Protein AF-0000000076641927 (afdb_homodimer)

Sequence (320 aa):
MQTTKAQEDGNNFKEQFSQHFDYASRVLSLAKAMPAEKYSWRPGEGVSSVEEVYTHIARYNFYYLQNSLGVSVPDDVDVDNIESITGKEEVVEILEQSIEYVKGQVEAMPESRLQEQTELYGRTVNGRAVLMQLITHKSEHVGQAIAYARVNGVVPPWSEMQTTKAQEDGNNFKEQFSQHFDYASRVLSLAKAMPAEKYSWRPGEGVSSVEEVYTHIARYNFYYLQNSLGVSVPDDVDVDNIESITGKEEVVEILEQSIEYVKGQVEAMPESRLQEQTELYGRTVNGRAVLMQLITHKSEHVGQAIAYARVNGVVPPWSE

Secondary structure (DSSP, 8-state):
---------TT-HHHHHHHHHHHHTTHHHHHHHS-GGGTT--SSTTSPPHHHHHHHHHHHHHHHHHHHH-PPPPTT--GGGGGG--SHHHHHHHHHHHHHHHHHHHHHS-HHHHHSEEEETTEEEEHHHHHHHHHHHHHHHHHHHHHHHHHTTPPPGGG-/---------TT-HHHHHHHHHHHHTTHHHHHHHS-GGGTT--SSTTSPPHHHHHHHHHHHHHHHHHHHH-PPPPTT--GGGGGG--SHHHHHHHHHHHHHHHHHHHHHS-HHHHHSEEEETTEEEEHHHHHHHHHHHHHHHHHHHHHHHHHTTPPPGGG-

InterPro domains:
  IPR007837 DNA damage-inducible protein DinB [PF05163] (16-158)
  IPR034660 DinB/YfiT-like putative metalloenzymes [G3DSA:1.20.120.450] (6-153)
  IPR034660 DinB/YfiT-like putative metalloenzymes [SSF109854] (15-159)

Nearest PDB structures (foldseek):
  3di5-assembly1_A  TM=8.3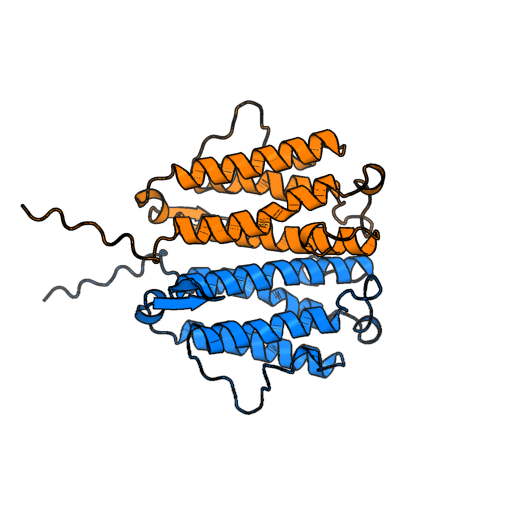72E-01  e=2.880E-05  Bacillus cereus ATCC 10987
  6iz2-assembly1_A  TM=7.900E-01  e=3.190E-05  Deinococcus radiodurans R1 = ATCC 13939 = DSM 20539
  2p1a-assembly1_A  TM=7.900E-01  e=8.433E-05  Bacillus cereus ATCC 10987
  2p1a-assembly1_B  TM=7.838E-01  e=9.341E-05  Bacillus cereus ATCC 10987
  2qe9-assembly1_B  TM=6.428E-01  e=4.801E-04  Bacillus subtilis

Radius of gyration: 20.21 Å; Cα contacts (8 Å, |Δi|>4): 413; chains: 2; bounding box: 54×66×52 Å

pLDDT: mean 92.38, std 15.63, range [26.34, 98.94]

Organism: NCBI:txid1194090

Solvent-accessible surface area (backbone atoms only — not comparable to full-atom values): 17702 Å² total; per-residue (Å²): 130,86,75,73,69,73,73,84,53,72,74,44,63,66,61,54,48,49,53,55,48,52,60,52,50,51,49,55,58,35,56,70,67,51,58,62,87,49,34,76,42,48,64,44,92,95,45,72,23,49,41,40,50,50,24,45,49,22,28,47,44,47,44,52,42,33,73,37,66,67,42,84,73,63,90,90,60,58,64,93,53,34,61,72,54,65,58,56,70,58,38,50,48,49,32,51,49,24,53,51,48,44,54,53,51,58,71,67,47,58,73,66,54,41,66,37,78,36,49,54,96,89,36,71,30,22,36,49,54,52,53,50,48,47,45,32,55,43,21,17,51,39,22,26,50,51,43,54,32,37,60,70,72,40,75,54,72,89,76,111,131,85,74,74,68,75,73,85,53,70,74,45,62,67,61,54,48,48,52,53,48,52,60,52,50,51,48,56,58,37,56,70,65,50,57,62,89,48,35,77,43,48,65,44,92,93,44,71,24,48,42,40,49,49,22,46,48,21,28,47,44,47,44,51,42,32,75,36,65,66,42,86,71,63,90,89,59,58,61,93,53,34,60,72,54,64,57,56,70,56,40,48,49,49,33,50,51,24,53,51,48,44,54,52,51,58,70,66,48,58,73,65,53,40,66,36,78,35,49,54,96,90,36,74,30,22,36,49,54,53,52,51,49,48,45,32,55,41,21,17,51,39,21,27,49,52,42,53,32,37,60,71,72,40,76,53,73,88,76,109

Foldseek 3Di:
DPPPPPPPPPPDLLVVLLVLLVVLLLVLQVLVQDDQVQQQPDPDPPGDGLLLLLLVLLLLLPVLCCQWLVDDDDPVDDSVCSSVDGTSVRSSVSSVVSSVVSNVCSVPDDPVQQADWTDDPRDIDGNSVSSVVSSVSSNVSSVVNCVSCVVVVHHRPVVD/DPPPPPPPPPPDLLVVLLVLLVVLLLVLQVLVQDDQVQQQPDPDPPGDGLLLLLLVLLLLLPVLCCQWLVDDDDPVDDSVCSSVDGTSVRSSVSSVVSSVVSNVCSVPDDPVQQADWTDDPRDIDGNSVSSVVSSVSSNVSSVVNCVSCVVVVHHRPVVD

Structure (mmCIF, N/CA/C/O backbone):
data_AF-0000000076641927-model_v1
#
loop_
_entity.id
_entity.type
_entity.pdbx_description
1 polymer 'Uncharacterized damage-inducible protein DinB (Forms a four-helix bundle)'
#
loop_
_atom_site.group_PDB
_atom_site.id
_atom_site.type_symbol
_atom_site.label_atom_id
_atom_site.label_alt_id
_atom_site.label_comp_id
_atom_site.label_asym_id
_atom_site.label_entity_id
_atom_site.label_seq_id
_atom_site.pdbx_PDB_ins_code
_atom_site.Cartn_x
_atom_site.Cartn_y
_atom_site.Cartn_z
_atom_site.occupancy
_atom_site.B_iso_or_equiv
_atom_site.auth_seq_id
_atom_site.auth_comp_id
_atom_site.auth_asym_id
_atom_site.auth_atom_id
_atom_site.pdbx_PDB_model_num
ATOM 1 N N . MET A 1 1 ? -17.781 42.938 6.949 1 26.34 1 MET A N 1
ATOM 2 C CA . MET A 1 1 ? -17.125 41.906 7.77 1 26.34 1 MET A CA 1
ATOM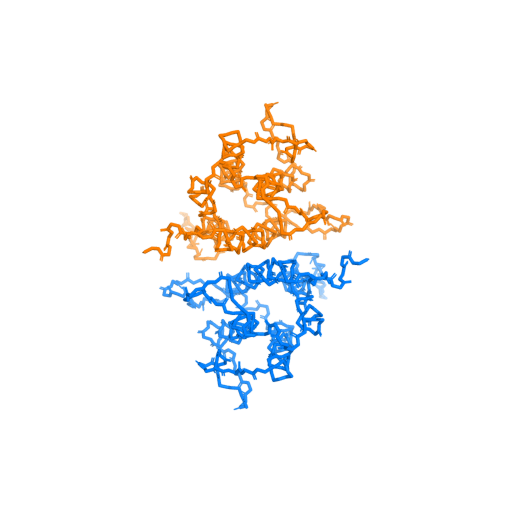 3 C C . MET A 1 1 ? -16.406 40.875 6.895 1 26.34 1 MET A C 1
ATOM 5 O O . MET A 1 1 ? -17.016 40.281 6 1 26.34 1 MET A O 1
ATOM 9 N N . GLN A 1 2 ? -15.094 40.938 6.473 1 27.28 2 GLN A N 1
ATOM 10 C CA . GLN A 1 2 ? -14.375 40.281 5.379 1 27.28 2 GLN A CA 1
ATOM 11 C C . GLN A 1 2 ? -14.375 38.75 5.547 1 27.28 2 GLN A C 1
ATOM 13 O O . GLN A 1 2 ? -13.93 38.25 6.57 1 27.28 2 GLN A O 1
ATOM 18 N N . THR A 1 3 ? -15.367 38 5.125 1 31.58 3 THR A N 1
ATOM 19 C CA . THR A 1 3 ? -15.516 36.562 5.172 1 31.58 3 THR A CA 1
ATOM 20 C C . THR A 1 3 ? -14.234 35.875 4.734 1 31.58 3 THR A C 1
ATOM 22 O O . THR A 1 3 ? -13.734 36.094 3.629 1 31.58 3 THR A O 1
ATOM 25 N N . THR A 1 4 ? -13.25 35.812 5.516 1 33.53 4 THR A N 1
ATOM 26 C CA . THR A 1 4 ? -11.984 35.156 5.207 1 33.53 4 THR A CA 1
ATOM 27 C C . THR A 1 4 ? -12.203 33.875 4.406 1 33.53 4 THR A C 1
ATOM 29 O O . THR A 1 4 ? -12.898 32.969 4.859 1 33.53 4 THR A O 1
ATOM 32 N N . LYS A 1 5 ? -12.547 33.969 3.186 1 35.22 5 LYS A N 1
ATOM 33 C CA . LYS A 1 5 ? -12.547 32.844 2.26 1 35.22 5 LYS A CA 1
ATOM 34 C C . LYS A 1 5 ? -11.492 31.812 2.654 1 35.22 5 LYS A C 1
ATOM 36 O O . LYS A 1 5 ? -10.305 32.125 2.699 1 35.22 5 LYS A O 1
ATOM 41 N N . ALA A 1 6 ? -11.766 31.047 3.602 1 37.78 6 ALA A N 1
ATOM 42 C CA . ALA A 1 6 ? -10.953 29.859 3.855 1 37.78 6 ALA A CA 1
ATOM 43 C C . ALA A 1 6 ? -10.258 29.375 2.58 1 37.78 6 ALA A C 1
ATOM 45 O O . ALA A 1 6 ? -10.914 29.141 1.563 1 37.78 6 ALA A O 1
ATOM 46 N N . GLN A 1 7 ? -9.164 29.984 1.955 1 34.09 7 GLN A N 1
ATOM 47 C CA . GLN A 1 7 ? -8.336 29.547 0.84 1 34.09 7 GLN A CA 1
ATOM 48 C C . GLN A 1 7 ? -8.477 28.047 0.601 1 34.09 7 GLN A C 1
ATOM 50 O O . GLN A 1 7 ? -8.25 27.234 1.509 1 34.09 7 GLN A O 1
ATOM 55 N N . GLU A 1 8 ? -9.328 27.5 -0.139 1 38.25 8 GLU A N 1
ATOM 56 C CA . GLU A 1 8 ? -9.578 26.156 -0.658 1 38.25 8 GLU A CA 1
ATOM 57 C C . GLU A 1 8 ? -8.273 25.391 -0.829 1 38.25 8 GLU A C 1
ATOM 59 O O . GLU A 1 8 ? -7.609 25.5 -1.862 1 38.25 8 GLU A O 1
ATOM 64 N N . ASP A 1 9 ? -7.109 25.578 -0.121 1 40.41 9 ASP A N 1
ATOM 65 C CA . ASP A 1 9 ? -5.707 25.172 -0.174 1 40.41 9 ASP A CA 1
ATOM 66 C C . ASP A 1 9 ? -5.559 23.719 -0.602 1 40.41 9 ASP A C 1
ATOM 68 O O . ASP A 1 9 ? -6.348 22.859 -0.194 1 40.41 9 ASP A O 1
ATOM 72 N N . GLY A 1 10 ? -5.234 23.422 -1.844 1 47.28 10 GLY A N 1
ATOM 73 C CA . GLY A 1 10 ? -4.707 22.203 -2.42 1 47.28 10 GLY A CA 1
ATOM 74 C C . GLY A 1 10 ? -4.312 21.172 -1.375 1 47.28 10 GLY A C 1
ATOM 75 O O . GLY A 1 10 ? -3.801 20.094 -1.712 1 47.28 10 GLY A O 1
ATOM 76 N N . ASN A 1 11 ? -4.195 21.594 -0.052 1 54.94 11 ASN A N 1
ATOM 77 C CA . ASN A 1 11 ? -3.752 21.141 1.262 1 54.94 11 ASN A CA 1
ATOM 78 C C . ASN A 1 11 ? -4.832 20.328 1.968 1 54.94 11 ASN A C 1
ATOM 80 O O . ASN A 1 11 ? -4.754 20.109 3.178 1 54.94 11 ASN A O 1
ATOM 84 N N . ASN A 1 12 ? -5.902 19.938 1.216 1 82.19 12 ASN A N 1
ATOM 85 C CA . ASN A 1 12 ? -7.047 19.266 1.837 1 82.19 12 ASN A CA 1
ATOM 86 C C . ASN A 1 12 ? -6.816 17.766 1.979 1 82.19 12 ASN A C 1
ATOM 88 O O . ASN A 1 12 ? -6.688 17.062 0.979 1 82.19 12 ASN A O 1
ATOM 92 N N . PHE A 1 13 ? -6.598 17.266 3.07 1 87.62 13 PHE A N 1
ATOM 93 C CA . PHE A 1 13 ? -6.312 15.875 3.371 1 87.62 13 PHE A CA 1
ATOM 94 C C . PHE A 1 13 ? -7.352 14.953 2.738 1 87.62 13 PHE A C 1
ATOM 96 O O . PHE A 1 13 ? -7.008 13.914 2.176 1 87.62 13 PHE A O 1
ATOM 103 N N . LYS A 1 14 ? -8.555 15.328 2.723 1 93 14 LYS A N 1
ATOM 104 C CA . LYS A 1 14 ? -9.602 14.477 2.182 1 93 14 LYS A CA 1
ATOM 105 C C . LYS A 1 14 ? -9.461 14.312 0.671 1 93 14 LYS A C 1
ATOM 107 O O . LYS A 1 14 ? -9.703 13.234 0.132 1 93 14 LYS A O 1
ATOM 112 N N . GLU A 1 15 ? -9.141 15.352 0.022 1 90.5 15 GLU A N 1
ATOM 113 C CA . GLU A 1 15 ? -8.922 15.281 -1.419 1 90.5 15 GLU A CA 1
ATOM 114 C C . GLU A 1 15 ? -7.742 14.367 -1.751 1 90.5 15 GLU A C 1
ATOM 116 O O . GLU A 1 15 ? -7.812 13.57 -2.686 1 90.5 15 GLU A O 1
ATOM 121 N N . GLN A 1 16 ? -6.652 14.539 -1.007 1 89 16 GLN A N 1
ATOM 122 C CA . GLN A 1 16 ? -5.473 13.703 -1.209 1 89 16 GLN A CA 1
ATOM 123 C C . GLN A 1 16 ? -5.789 12.234 -0.943 1 89 16 GLN A C 1
ATOM 125 O O . GLN A 1 16 ? -5.398 11.359 -1.72 1 89 16 GLN A O 1
ATOM 130 N N . PHE A 1 17 ? -6.496 12.047 0.145 1 94 17 PHE A N 1
ATOM 131 C CA . PHE A 1 17 ? -6.922 10.688 0.465 1 94 17 PHE A CA 1
ATOM 132 C C . PHE A 1 17 ? -7.727 10.094 -0.68 1 94 17 PHE A C 1
ATOM 134 O O . PHE A 1 17 ? -7.469 8.961 -1.106 1 94 17 PHE A O 1
ATOM 141 N N . SER A 1 18 ? -8.664 10.844 -1.16 1 94.19 18 SER A N 1
ATOM 142 C CA . SER A 1 18 ? -9.562 10.359 -2.203 1 94.19 18 SER A CA 1
ATOM 143 C C . SER A 1 18 ? -8.797 10 -3.471 1 94.19 18 SER A C 1
ATOM 145 O O . SER A 1 18 ? -9.125 9.023 -4.148 1 94.19 18 SER A O 1
ATOM 147 N N . GLN A 1 19 ? -7.797 10.711 -3.82 1 91.44 19 GLN A N 1
ATOM 148 C CA . GLN A 1 19 ? -6.984 10.414 -4.992 1 91.44 19 GLN A CA 1
ATOM 149 C C . GLN A 1 19 ? -6.262 9.078 -4.84 1 91.44 19 GLN A C 1
ATOM 151 O O . GLN A 1 19 ? -6.285 8.242 -5.746 1 91.44 19 GLN A O 1
ATOM 156 N N . HIS A 1 20 ? -5.652 8.891 -3.68 1 92.69 20 HIS A N 1
ATOM 157 C CA . HIS A 1 20 ? -4.953 7.637 -3.412 1 92.69 20 HIS A CA 1
ATOM 158 C C . HIS A 1 20 ? -5.926 6.465 -3.363 1 92.69 20 HIS A C 1
ATOM 160 O O . HIS A 1 20 ? -5.648 5.398 -3.922 1 92.69 20 HIS A O 1
ATOM 166 N N . PHE A 1 21 ? -7.07 6.715 -2.686 1 96.62 21 PHE A N 1
ATOM 167 C CA . PHE A 1 21 ? -8.062 5.656 -2.529 1 96.62 21 PHE A CA 1
ATOM 168 C C . PHE A 1 21 ? -8.648 5.262 -3.879 1 96.62 21 PHE A C 1
ATOM 170 O O . PHE A 1 21 ? -8.852 4.074 -4.152 1 96.62 21 PHE A O 1
ATOM 177 N N . ASP A 1 22 ? -8.867 6.246 -4.746 1 94.44 22 ASP A N 1
ATOM 178 C CA . ASP A 1 22 ? -9.375 5.984 -6.09 1 94.44 22 ASP A CA 1
ATOM 179 C C . ASP A 1 22 ? -8.367 5.188 -6.914 1 94.44 22 ASP A C 1
ATOM 181 O O . ASP A 1 22 ? -8.742 4.25 -7.621 1 94.44 22 ASP A O 1
ATOM 185 N N . TYR A 1 23 ? -7.172 5.602 -6.816 1 92.88 23 TYR A N 1
ATOM 186 C CA . TYR A 1 23 ? -6.137 4.871 -7.535 1 92.88 23 TYR A CA 1
ATOM 187 C C . TYR A 1 23 ? -6.098 3.41 -7.098 1 92.88 23 TYR A C 1
ATOM 189 O O . TYR A 1 23 ? -6.078 2.506 -7.934 1 92.88 23 TYR A O 1
ATOM 197 N N . ALA A 1 24 ? -6.141 3.191 -5.773 1 94.38 24 ALA A N 1
ATOM 198 C CA . ALA A 1 24 ? -6.094 1.834 -5.234 1 94.38 24 ALA A CA 1
ATOM 199 C C . ALA A 1 24 ? -7.367 1.065 -5.574 1 94.38 24 ALA A C 1
ATOM 201 O O . ALA A 1 24 ? -7.375 -0.168 -5.566 1 94.38 24 ALA A O 1
ATOM 202 N N . SER A 1 25 ? -8.43 1.754 -5.941 1 97.19 25 SER A N 1
ATOM 203 C CA . SER A 1 25 ? -9.719 1.109 -6.176 1 97.19 25 SER A CA 1
ATOM 204 C C . SER A 1 25 ? -9.805 0.548 -7.59 1 97.19 25 SER A C 1
ATOM 206 O O . SER A 1 25 ? -10.781 -0.122 -7.941 1 97.19 25 SER A O 1
ATOM 208 N N . ARG A 1 26 ? -8.727 0.704 -8.32 1 96.62 26 ARG A N 1
ATOM 209 C CA . ARG A 1 26 ? -8.617 0.028 -9.609 1 96.62 26 ARG A CA 1
ATOM 210 C C . ARG A 1 26 ? -8.617 -1.487 -9.43 1 96.62 26 ARG A C 1
ATOM 212 O O . ARG A 1 26 ? -8.875 -2.225 -10.391 1 96.62 26 ARG A O 1
ATOM 219 N N . VAL A 1 27 ? -8.391 -1.924 -8.242 1 98.56 27 VAL A N 1
ATOM 220 C CA . VAL A 1 27 ? -8.398 -3.346 -7.914 1 98.56 27 VAL A CA 1
ATOM 221 C C . VAL A 1 27 ? -9.758 -3.949 -8.258 1 98.56 27 VAL A C 1
ATOM 223 O O . VAL A 1 27 ? -9.859 -5.145 -8.539 1 98.56 27 VAL A O 1
ATOM 226 N N . LEU A 1 28 ? -10.82 -3.105 -8.258 1 98.81 28 LEU A N 1
ATOM 227 C CA . LEU A 1 28 ? -12.148 -3.592 -8.617 1 98.81 28 LEU A CA 1
ATOM 228 C C . LEU A 1 28 ? -12.18 -4.078 -10.062 1 98.81 28 LEU A C 1
ATOM 230 O O . LEU A 1 28 ? -12.75 -5.133 -10.352 1 98.81 28 LEU A O 1
ATOM 234 N N . SER A 1 29 ? -11.555 -3.33 -10.977 1 98.69 29 SER A N 1
ATOM 235 C CA . SER A 1 29 ? -11.5 -3.766 -12.367 1 98.69 29 SER A CA 1
ATOM 236 C C . SER A 1 29 ? -10.695 -5.047 -12.516 1 98.69 29 SER A C 1
ATOM 238 O O . SER A 1 29 ? -10.992 -5.883 -13.367 1 98.69 29 SER A O 1
ATOM 240 N N . LEU A 1 30 ? -9.695 -5.188 -11.695 1 98.75 30 LEU A N 1
ATOM 241 C CA . LEU A 1 30 ? -8.914 -6.418 -11.688 1 98.75 30 LEU A CA 1
ATOM 242 C C . LEU A 1 30 ? -9.758 -7.594 -11.211 1 98.75 30 LEU A C 1
ATOM 244 O O . LEU A 1 30 ? -9.719 -8.68 -11.797 1 98.75 30 LEU A O 1
ATOM 248 N N . ALA A 1 31 ? -10.492 -7.398 -10.133 1 98.88 31 ALA A N 1
ATOM 249 C CA . ALA A 1 31 ? -11.375 -8.438 -9.625 1 98.88 31 ALA A CA 1
ATOM 250 C C . ALA A 1 31 ? -12.367 -8.883 -10.695 1 98.88 31 ALA A C 1
ATOM 252 O O . ALA A 1 31 ? -12.633 -10.078 -10.836 1 98.88 31 ALA A O 1
ATOM 253 N N . LYS A 1 32 ? -12.859 -7.938 -11.445 1 98.81 32 LYS A N 1
ATOM 254 C CA . LYS A 1 32 ? -13.812 -8.242 -12.516 1 98.81 32 LYS A CA 1
ATOM 255 C C . LYS A 1 32 ? -13.133 -8.992 -13.656 1 98.81 32 LYS A C 1
ATOM 257 O O . LYS A 1 32 ? -13.75 -9.852 -14.297 1 98.81 32 LYS A O 1
ATOM 262 N N . ALA A 1 33 ? -11.891 -8.742 -13.898 1 98.5 33 ALA A N 1
ATOM 263 C CA . ALA A 1 33 ? -11.148 -9.359 -15 1 98.5 33 ALA A CA 1
ATOM 264 C C . ALA A 1 33 ? -10.68 -10.758 -14.633 1 98.5 33 ALA A C 1
ATOM 266 O O . ALA A 1 33 ? -10.445 -11.594 -15.508 1 98.5 33 ALA A O 1
ATOM 267 N N . MET A 1 34 ? -10.469 -11.047 -13.336 1 98.62 34 MET A N 1
ATOM 268 C CA . MET A 1 34 ? -9.992 -12.344 -12.867 1 98.62 34 MET A CA 1
ATOM 269 C C . MET A 1 34 ? -11.016 -13.438 -13.156 1 98.62 34 MET A C 1
ATOM 271 O O . MET A 1 34 ? -12.195 -13.297 -12.812 1 98.62 34 MET A O 1
ATOM 275 N N . PRO A 1 35 ? -10.625 -14.531 -13.836 1 98.75 35 PRO A N 1
ATOM 276 C CA . PRO A 1 35 ? -11.57 -15.617 -14.086 1 98.75 35 PRO A CA 1
ATOM 277 C C . PRO A 1 35 ? -12.094 -16.266 -12.805 1 98.75 35 PRO A C 1
ATOM 279 O O . PRO A 1 35 ? -11.344 -16.422 -11.844 1 98.75 35 PRO A O 1
ATOM 282 N N . ALA A 1 36 ? -13.375 -16.641 -12.844 1 98.75 36 ALA A N 1
ATOM 283 C CA . ALA A 1 36 ? -14.031 -17.219 -11.672 1 98.75 36 ALA A CA 1
ATOM 284 C C . ALA A 1 36 ? -13.273 -18.438 -11.164 1 98.75 36 ALA A C 1
ATOM 286 O O . ALA A 1 36 ? -13.172 -18.656 -9.961 1 98.75 36 ALA A O 1
ATOM 287 N N . GLU A 1 37 ? -12.727 -19.25 -12.031 1 98.56 37 GLU A N 1
ATOM 288 C CA . GLU A 1 37 ? -12.055 -20.5 -11.672 1 98.56 37 GLU A CA 1
ATOM 289 C C . GLU A 1 37 ? -10.766 -20.219 -10.906 1 98.56 37 GLU A C 1
ATOM 291 O O . GLU A 1 37 ? -10.195 -21.109 -10.281 1 98.56 37 GLU A O 1
ATOM 296 N N . LYS A 1 38 ? -10.281 -18.938 -10.93 1 98.69 38 LYS A N 1
ATOM 297 C CA . LYS A 1 38 ? -9.031 -18.594 -10.266 1 98.69 38 LYS A CA 1
ATOM 298 C C . LYS A 1 38 ? -9.289 -17.984 -8.891 1 98.69 38 LYS A C 1
ATOM 300 O O . LYS A 1 38 ? -8.352 -17.688 -8.148 1 98.69 38 LYS A O 1
ATOM 305 N N . TYR A 1 39 ? -10.492 -17.828 -8.477 1 98.81 39 TYR A N 1
ATOM 306 C CA . TYR A 1 39 ? -10.82 -17.156 -7.223 1 98.81 39 TYR A CA 1
ATOM 307 C C . TYR A 1 39 ? -10.398 -18.016 -6.031 1 98.81 39 TYR A C 1
ATOM 309 O O . TYR A 1 39 ? -10.094 -17.484 -4.957 1 98.81 39 TYR A O 1
ATOM 317 N N . SER A 1 40 ? -10.336 -19.281 -6.172 1 98.44 40 SER A N 1
ATOM 318 C CA . SER A 1 40 ? -9.906 -20.141 -5.074 1 98.44 40 SER A CA 1
ATOM 319 C C . SER A 1 40 ? -8.406 -20.406 -5.133 1 98.44 40 SER A C 1
ATOM 321 O O . SER A 1 40 ? -7.855 -21.062 -4.25 1 98.44 40 SER A O 1
ATOM 323 N N . TRP A 1 41 ? -7.742 -19.922 -6.18 1 98.62 41 TRP A N 1
ATOM 324 C CA . TRP A 1 41 ? -6.305 -20.141 -6.312 1 98.62 41 TRP A CA 1
ATOM 325 C C . TRP A 1 41 ? -5.551 -19.469 -5.164 1 98.62 41 TRP A C 1
ATOM 327 O O . TRP A 1 41 ? -5.898 -18.359 -4.746 1 98.62 41 TRP A O 1
ATOM 337 N N . ARG A 1 42 ? -4.523 -20.031 -4.652 1 98.5 42 ARG A N 1
ATOM 338 C CA . ARG A 1 42 ? -3.58 -19.531 -3.662 1 98.5 42 ARG A CA 1
ATOM 339 C C . ARG A 1 42 ? -2.162 -20 -3.967 1 98.5 42 ARG A C 1
ATOM 341 O O . ARG A 1 42 ? -1.973 -21.062 -4.566 1 98.5 42 ARG A O 1
ATOM 348 N N . PRO A 1 43 ? -1.188 -19.25 -3.572 1 97.81 43 PRO A N 1
ATOM 349 C CA . PRO A 1 43 ? 0.187 -19.609 -3.926 1 97.81 43 PRO A CA 1
ATOM 350 C C . PRO A 1 43 ? 0.707 -20.797 -3.127 1 97.81 43 PRO A C 1
ATOM 352 O O . PRO A 1 43 ? 1.728 -21.391 -3.486 1 97.81 43 PRO A O 1
ATOM 355 N N . GLY A 1 44 ? 0.095 -21.078 -2.031 1 96.38 44 GLY A N 1
ATOM 356 C CA . GLY A 1 44 ? 0.468 -22.203 -1.179 1 96.38 44 GLY A CA 1
ATOM 357 C C . GLY A 1 44 ? -0.501 -22.422 -0.035 1 96.38 44 GLY A C 1
ATOM 358 O O . GLY A 1 44 ? -1.364 -21.578 0.231 1 96.38 44 GLY A O 1
ATOM 359 N N . GLU A 1 45 ? -0.345 -23.609 0.597 1 95.19 45 GLU A N 1
ATOM 360 C CA . GLU A 1 45 ? -1.196 -23.938 1.737 1 95.19 45 GLU A CA 1
ATOM 361 C C . GLU A 1 45 ? -1.07 -22.891 2.838 1 95.19 45 GLU A C 1
ATOM 363 O O . GLU A 1 45 ? 0.037 -22.453 3.168 1 95.19 45 GLU A O 1
ATOM 368 N N . GLY A 1 46 ? -2.199 -22.422 3.318 1 94.94 46 GLY A N 1
ATOM 369 C CA . GLY A 1 46 ? -2.203 -21.484 4.43 1 94.94 46 GLY A CA 1
ATOM 370 C C . GLY A 1 46 ? -2.07 -20.031 3.986 1 94.94 46 GLY A C 1
ATOM 371 O O . GLY A 1 46 ? -2.135 -19.125 4.812 1 94.94 46 GLY A O 1
ATOM 372 N N . VAL A 1 47 ? -1.866 -19.859 2.756 1 97.44 47 VAL A N 1
ATOM 373 C CA . VAL A 1 47 ? -1.756 -18.5 2.232 1 97.44 47 VAL A CA 1
ATOM 374 C C . VAL A 1 47 ? -3.094 -18.062 1.639 1 97.44 47 VAL A C 1
ATOM 376 O O . VAL A 1 47 ? -3.814 -18.875 1.054 1 97.44 47 VAL A O 1
ATOM 379 N N . SER A 1 48 ? -3.408 -16.828 1.792 1 98.19 48 SER A N 1
ATOM 380 C CA . SER A 1 48 ? -4.695 -16.312 1.332 1 98.19 48 SER A CA 1
ATOM 381 C C . SER A 1 48 ? -4.891 -16.562 -0.158 1 98.19 48 SER A C 1
ATOM 383 O O . SER A 1 48 ? -3.965 -16.391 -0.952 1 98.19 48 SER A O 1
ATOM 385 N N . SER A 1 49 ? -6.109 -16.969 -0.506 1 98.81 49 SER A N 1
ATOM 386 C CA . SER A 1 49 ? -6.492 -17.125 -1.905 1 98.81 49 SER A CA 1
ATOM 387 C C . SER A 1 49 ? -6.828 -15.781 -2.541 1 98.81 49 SER A C 1
ATOM 389 O O . SER A 1 49 ? -6.902 -14.766 -1.849 1 98.81 49 SER A O 1
ATOM 391 N N . VAL A 1 50 ? -7.039 -15.812 -3.861 1 98.88 50 VAL A N 1
ATOM 392 C CA . VAL A 1 50 ? -7.438 -14.617 -4.598 1 98.88 50 VAL A CA 1
ATOM 393 C C . VAL A 1 50 ? -8.695 -14.023 -3.973 1 98.88 50 VAL A C 1
ATOM 395 O O . VAL A 1 50 ? -8.734 -12.828 -3.662 1 98.88 50 VAL A O 1
ATOM 398 N N . GLU A 1 51 ? -9.727 -14.828 -3.773 1 98.88 51 GLU A N 1
ATOM 399 C CA . GLU A 1 51 ? -10.977 -14.289 -3.246 1 98.88 51 GLU A CA 1
ATOM 400 C C . GLU A 1 51 ? -10.812 -13.82 -1.804 1 98.88 51 GLU A C 1
ATOM 402 O O . GLU A 1 51 ? -11.438 -12.844 -1.387 1 98.88 51 GLU A O 1
ATOM 407 N N . GLU A 1 52 ? -9.938 -14.445 -1.036 1 98.88 52 GLU A N 1
ATOM 408 C CA . GLU A 1 52 ? -9.688 -14 0.33 1 98.8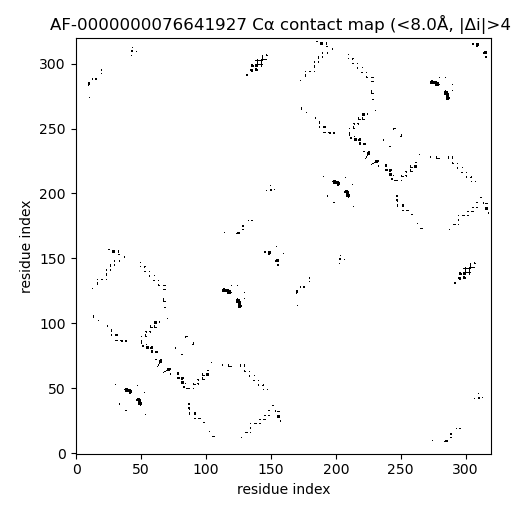8 52 GLU A CA 1
ATOM 409 C C . GLU A 1 52 ? -8.984 -12.648 0.347 1 98.88 52 GLU A C 1
ATOM 411 O O . GLU A 1 52 ? -9.219 -11.828 1.24 1 98.88 52 GLU A O 1
ATOM 416 N N . VAL A 1 53 ? -8.086 -12.398 -0.619 1 98.94 53 VAL A N 1
ATOM 417 C CA . VAL A 1 53 ? -7.418 -11.102 -0.708 1 98.94 53 VAL A CA 1
ATOM 418 C C . VAL A 1 53 ? -8.445 -10.008 -0.982 1 98.94 53 VAL A C 1
ATOM 420 O O . VAL A 1 53 ? -8.453 -8.969 -0.316 1 98.94 53 VAL A O 1
ATOM 423 N N . TYR A 1 54 ? -9.344 -10.203 -1.937 1 98.94 54 TYR A N 1
ATOM 424 C CA . TYR A 1 54 ? -10.352 -9.203 -2.262 1 98.94 54 TYR A CA 1
ATOM 425 C C . TYR A 1 54 ? -11.289 -8.977 -1.083 1 98.94 54 TYR A C 1
ATOM 427 O O . TYR A 1 54 ? -11.625 -7.832 -0.764 1 98.94 54 TYR A O 1
ATOM 435 N N . THR A 1 55 ? -11.703 -10.07 -0.417 1 98.94 55 THR A N 1
ATOM 436 C CA . THR A 1 55 ? -12.625 -9.914 0.706 1 98.94 55 THR A CA 1
ATOM 437 C C . THR A 1 55 ? -11.906 -9.305 1.908 1 98.94 55 THR A C 1
ATOM 439 O O . THR A 1 55 ? -12.508 -8.57 2.691 1 98.94 55 THR A O 1
ATOM 442 N N . HIS A 1 56 ? -10.625 -9.578 2.043 1 98.94 56 HIS A N 1
ATOM 443 C CA . HIS A 1 56 ? -9.836 -8.93 3.082 1 98.94 56 HIS A CA 1
ATOM 444 C C . HIS A 1 56 ? -9.781 -7.418 2.873 1 98.94 56 HIS A C 1
ATOM 446 O O . HIS A 1 56 ? -9.945 -6.652 3.824 1 98.94 56 HIS A O 1
ATOM 452 N N . ILE A 1 57 ? -9.539 -6.988 1.646 1 98.94 57 ILE A N 1
ATOM 453 C CA . ILE A 1 57 ? -9.586 -5.566 1.322 1 98.94 57 ILE A CA 1
ATOM 454 C C . ILE A 1 57 ? -10.945 -4.996 1.703 1 98.94 57 ILE A C 1
ATOM 456 O O . ILE A 1 57 ? -11.031 -3.957 2.367 1 98.94 57 ILE A O 1
ATOM 460 N N . ALA A 1 58 ? -12.016 -5.68 1.337 1 98.94 58 ALA A N 1
ATOM 461 C CA . ALA A 1 58 ? -13.375 -5.227 1.629 1 98.94 58 ALA A CA 1
ATOM 462 C C . ALA A 1 58 ? -13.602 -5.117 3.135 1 98.94 58 ALA A C 1
ATOM 464 O O . ALA A 1 58 ? -14.141 -4.117 3.615 1 98.94 58 ALA A O 1
ATOM 465 N N . ARG A 1 59 ? -13.211 -6.125 3.826 1 98.94 59 ARG A N 1
ATOM 466 C CA . ARG A 1 59 ? -13.43 -6.141 5.266 1 98.94 59 ARG A CA 1
ATOM 467 C C . ARG A 1 59 ? -12.805 -4.918 5.934 1 98.94 59 ARG A C 1
ATOM 469 O O . ARG A 1 59 ? -13.461 -4.227 6.715 1 98.94 59 ARG A O 1
ATOM 476 N N . TYR A 1 60 ? -11.648 -4.633 5.613 1 98.81 60 TYR A N 1
ATOM 477 C CA . TYR A 1 60 ? -10.93 -3.594 6.34 1 98.81 60 TYR A CA 1
ATOM 478 C C . TYR A 1 60 ? -11.344 -2.207 5.859 1 98.81 60 TYR A C 1
ATOM 480 O O . TYR A 1 60 ? -11.164 -1.218 6.574 1 98.81 60 TYR A O 1
ATOM 488 N N . ASN A 1 61 ? -11.883 -2.111 4.609 1 98.81 61 ASN A N 1
ATOM 489 C CA . ASN A 1 61 ? -12.562 -0.884 4.207 1 98.81 61 ASN A CA 1
ATOM 490 C C . ASN A 1 61 ? -13.68 -0.515 5.176 1 98.81 61 ASN A C 1
ATOM 492 O O . ASN A 1 61 ? -13.867 0.659 5.5 1 98.81 61 ASN A O 1
ATOM 496 N N . PHE A 1 62 ? -14.414 -1.5 5.633 1 98.81 62 PHE A N 1
ATOM 497 C CA . PHE A 1 62 ? -15.484 -1.265 6.602 1 98.81 62 PHE A CA 1
ATOM 498 C C . PHE A 1 62 ? -14.914 -1.115 8.008 1 98.81 62 PHE A C 1
ATOM 500 O O . PHE A 1 62 ? -15.297 -0.205 8.742 1 98.81 62 PHE A O 1
ATOM 507 N N . TYR A 1 63 ? -14.016 -1.991 8.359 1 98.69 63 TYR A N 1
ATOM 508 C CA . TYR A 1 63 ? -13.539 -2.188 9.727 1 98.69 63 TYR A CA 1
ATOM 509 C C . TYR A 1 63 ? -12.914 -0.91 10.273 1 98.69 63 TYR A C 1
ATOM 511 O O . TYR A 1 63 ? -13.211 -0.493 11.391 1 98.69 63 TYR A O 1
ATOM 519 N N . TYR A 1 64 ? -12.016 -0.293 9.531 1 98.56 64 TYR A N 1
ATOM 520 C CA . TYR A 1 64 ? -11.297 0.873 10.039 1 98.56 64 TYR A CA 1
ATOM 521 C C . TYR A 1 64 ? -12.266 2.014 10.344 1 98.56 64 TYR A C 1
ATOM 523 O O . TYR A 1 64 ? -12.141 2.682 11.375 1 98.56 64 TYR A O 1
ATOM 531 N N . LEU A 1 65 ? -13.234 2.299 9.414 1 98.25 65 LEU A N 1
ATOM 532 C CA . LEU A 1 65 ? -14.18 3.381 9.648 1 98.25 65 LEU A CA 1
ATOM 533 C C . LEU A 1 65 ? -15.109 3.049 10.812 1 98.25 65 LEU A C 1
ATOM 535 O O . LEU A 1 65 ? -15.391 3.908 11.648 1 98.25 65 LEU A O 1
ATOM 539 N N . GLN A 1 66 ? -15.516 1.817 10.875 1 97.75 66 GLN A N 1
ATOM 540 C CA . GLN A 1 66 ? -16.422 1.403 11.945 1 97.75 66 GLN A CA 1
ATOM 541 C C . GLN A 1 66 ? -15.711 1.425 13.305 1 97.75 66 GLN A C 1
ATOM 543 O O . GLN A 1 66 ? -16.172 2.074 14.242 1 97.75 66 GLN A O 1
ATOM 548 N N . ASN A 1 67 ? -14.625 0.781 13.398 1 97.25 67 ASN A N 1
ATOM 549 C CA . ASN A 1 67 ? -13.977 0.511 14.68 1 97.25 67 ASN A CA 1
ATOM 550 C C . ASN A 1 67 ? -13.203 1.728 15.188 1 97.25 67 ASN A C 1
ATOM 552 O O . ASN A 1 67 ? -13.148 1.973 16.391 1 97.25 67 ASN A O 1
ATOM 556 N N . SER A 1 68 ? -12.633 2.484 14.297 1 96.94 68 SER A N 1
ATOM 557 C CA . SER A 1 68 ? -11.773 3.572 14.742 1 96.94 68 SER A CA 1
ATOM 558 C C . SER A 1 68 ? -12.453 4.926 14.586 1 96.94 68 SER A C 1
ATOM 560 O O . SER A 1 68 ? -12.141 5.875 15.305 1 96.94 68 SER A O 1
ATOM 562 N N . LEU A 1 69 ? -13.406 5.035 13.656 1 96.75 69 LEU A N 1
ATOM 563 C CA . LEU A 1 69 ? -14 6.344 13.414 1 96.75 69 LEU A CA 1
ATOM 564 C C . LEU A 1 69 ? -15.477 6.352 13.805 1 96.75 69 LEU A C 1
ATOM 566 O O . LEU A 1 69 ? -16.156 7.379 13.695 1 96.75 69 LEU A O 1
ATOM 570 N N . GLY A 1 70 ? -16.016 5.25 14.203 1 95.69 70 GLY A N 1
ATOM 571 C CA . GLY A 1 70 ? -17.375 5.168 14.719 1 95.69 70 GLY A CA 1
ATOM 572 C C . GLY A 1 70 ? -18.422 5.301 13.641 1 95.69 70 GLY A C 1
ATOM 573 O O . GLY A 1 70 ? -19.562 5.707 13.914 1 95.69 70 GLY A O 1
ATOM 574 N N . VAL A 1 71 ? -18.031 5.051 12.461 1 96.56 71 VAL A N 1
ATOM 575 C CA . VAL A 1 71 ? -18.984 5.137 11.352 1 96.56 71 VAL A CA 1
ATOM 576 C C . VAL A 1 71 ? -19.797 3.846 11.258 1 96.56 71 VAL A C 1
ATOM 578 O O . VAL A 1 71 ? -19.234 2.75 11.312 1 96.56 71 VAL A O 1
ATOM 581 N N . SER A 1 72 ? -21.109 4.02 11.148 1 95.94 72 SER A N 1
ATOM 582 C CA . SER A 1 72 ? -21.969 2.844 11.055 1 95.94 72 SER A CA 1
ATOM 583 C C . SER A 1 72 ? -21.766 2.121 9.727 1 95.94 72 SER A C 1
ATOM 585 O O . SER A 1 72 ? -21.5 2.754 8.703 1 95.94 72 SER A O 1
ATOM 587 N N . VAL A 1 73 ? -21.875 0.842 9.766 1 97.5 73 VAL A N 1
ATOM 588 C CA . VAL A 1 73 ? -21.844 0.012 8.562 1 97.5 73 VAL A CA 1
ATOM 589 C C . VAL A 1 73 ? -23.266 -0.342 8.141 1 97.5 73 VAL A C 1
ATOM 591 O O . VAL A 1 73 ? -24.156 -0.432 8.984 1 97.5 73 VAL A O 1
ATOM 594 N N . PRO A 1 74 ? -23.484 -0.459 6.828 1 97.25 74 PRO A N 1
ATOM 595 C CA . PRO A 1 74 ? -24.812 -0.864 6.379 1 97.25 74 PRO A CA 1
ATOM 596 C C . PRO A 1 74 ? -25.297 -2.148 7.047 1 97.25 74 PRO A C 1
ATOM 598 O O . PRO A 1 74 ? -24.5 -3.045 7.324 1 97.25 74 PRO A O 1
ATOM 601 N N . ASP A 1 75 ? -26.609 -2.314 7.176 1 96.25 75 ASP A N 1
ATOM 602 C CA . ASP A 1 75 ? -27.234 -3.398 7.934 1 96.25 75 ASP A CA 1
ATOM 603 C C . ASP A 1 75 ? -26.969 -4.75 7.266 1 96.25 75 ASP A C 1
ATOM 605 O O . ASP A 1 75 ? -26.953 -5.785 7.934 1 96.25 75 ASP A O 1
ATOM 609 N N . ASP A 1 76 ? -26.781 -4.758 6.031 1 97.06 76 ASP A N 1
ATOM 610 C CA . ASP A 1 76 ? -26.656 -6.012 5.293 1 97.06 76 ASP A CA 1
ATOM 611 C C . ASP A 1 76 ? -25.203 -6.492 5.262 1 97.06 76 ASP A C 1
ATOM 613 O O . ASP A 1 76 ? -24.891 -7.488 4.605 1 97.06 76 ASP A O 1
ATOM 617 N N . VAL A 1 77 ? -24.328 -5.797 5.934 1 98.12 77 VAL A N 1
ATOM 618 C CA . VAL A 1 77 ? -22.906 -6.152 5.91 1 98.12 77 VAL A CA 1
ATOM 619 C C . VAL A 1 77 ? -22.5 -6.73 7.258 1 98.12 77 VAL A C 1
ATOM 621 O O . VAL A 1 77 ? -22.641 -6.078 8.297 1 98.12 77 VAL A O 1
ATOM 624 N N . ASP A 1 78 ? -22.031 -7.938 7.281 1 98.12 78 ASP A N 1
ATOM 625 C CA . ASP A 1 78 ? -21.406 -8.578 8.43 1 98.12 78 ASP A CA 1
ATOM 626 C C . ASP A 1 78 ? -19.891 -8.492 8.359 1 98.12 78 ASP A C 1
ATOM 628 O O . ASP A 1 78 ? -19.234 -9.406 7.848 1 98.12 78 ASP A O 1
ATOM 632 N N . VAL A 1 79 ? -19.344 -7.457 8.914 1 98.44 79 VAL A N 1
ATOM 633 C CA . VAL A 1 79 ? -17.938 -7.102 8.75 1 98.44 79 VAL A CA 1
ATOM 634 C C . VAL A 1 79 ? -17.062 -8.266 9.203 1 98.44 79 VAL A C 1
ATOM 636 O O . VAL A 1 79 ? -16.094 -8.609 8.539 1 98.44 79 VAL A O 1
ATOM 639 N N . ASP A 1 80 ? -17.375 -8.953 10.273 1 97.19 80 ASP A N 1
ATOM 640 C CA . ASP A 1 80 ? -16.531 -9.977 10.891 1 97.19 80 ASP A CA 1
ATOM 641 C C . ASP A 1 80 ? -16.469 -11.234 10.023 1 97.19 80 ASP A C 1
ATOM 643 O O . ASP A 1 80 ? -15.578 -12.062 10.18 1 97.19 80 ASP A O 1
ATOM 647 N N . ASN A 1 81 ? -17.391 -11.367 9.078 1 98.38 81 ASN A N 1
ATOM 648 C CA . ASN A 1 81 ? -17.469 -12.609 8.312 1 98.38 81 ASN A CA 1
ATOM 649 C C . ASN A 1 81 ? -17.312 -12.352 6.816 1 98.38 81 ASN A C 1
ATOM 651 O O . ASN A 1 81 ? -17.656 -13.211 6 1 98.38 81 ASN A O 1
ATOM 655 N N . ILE A 1 82 ? -16.875 -11.281 6.449 1 98.69 82 ILE A N 1
ATOM 656 C CA . ILE A 1 82 ? -16.75 -10.93 5.035 1 98.69 82 ILE A CA 1
ATOM 657 C C . ILE A 1 82 ? -15.805 -11.906 4.344 1 98.69 82 ILE A C 1
ATOM 659 O O . ILE A 1 82 ? -16.031 -12.281 3.193 1 98.69 82 ILE A O 1
ATOM 663 N N . GLU A 1 83 ? -14.75 -12.352 5.027 1 98.19 83 GLU A N 1
ATOM 664 C CA . GLU A 1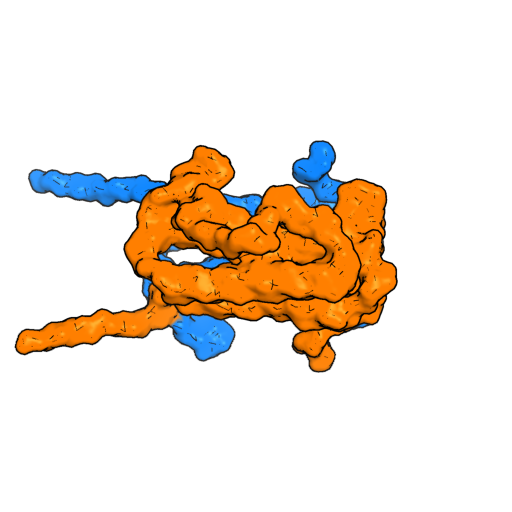 83 ? -13.727 -13.195 4.41 1 98.19 83 GLU A CA 1
ATOM 665 C C . GLU A 1 83 ? -14.25 -14.609 4.184 1 98.19 83 GLU A C 1
ATOM 667 O O . GLU A 1 83 ? -13.586 -15.43 3.543 1 98.19 83 GLU A O 1
ATOM 672 N N . SER A 1 84 ? -15.508 -14.898 4.602 1 98.12 84 SER A N 1
ATOM 673 C CA . SER A 1 84 ? -16.156 -16.188 4.32 1 98.12 84 SER A CA 1
ATOM 674 C C . SER A 1 84 ? -16.922 -16.125 3.006 1 98.12 84 SER A C 1
ATOM 676 O O . SER A 1 84 ? -17.375 -17.172 2.506 1 98.12 84 SER A O 1
ATOM 678 N N . ILE A 1 85 ? -17.109 -14.938 2.455 1 98.5 85 ILE A N 1
ATOM 679 C CA . ILE A 1 85 ? -17.812 -14.797 1.181 1 98.5 85 ILE A CA 1
ATOM 680 C C . ILE A 1 85 ? -16.969 -15.406 0.062 1 98.5 85 ILE A C 1
ATOM 682 O O . ILE A 1 85 ? -15.773 -15.117 -0.057 1 98.5 85 ILE A O 1
ATOM 686 N N . THR A 1 86 ? -17.578 -16.266 -0.749 1 98.31 86 THR A N 1
ATOM 687 C CA . THR A 1 86 ? -16.906 -16.938 -1.855 1 98.31 86 THR A CA 1
ATOM 688 C C . THR A 1 86 ? -17.688 -16.75 -3.156 1 98.31 86 THR A C 1
ATOM 690 O O . THR A 1 86 ? -18.844 -16.344 -3.139 1 98.31 86 THR A O 1
ATOM 693 N N . GLY A 1 87 ? -16.984 -17.016 -4.262 1 98.44 87 GLY A N 1
ATOM 694 C CA . GLY A 1 87 ? -17.594 -16.844 -5.574 1 98.44 87 GLY A CA 1
ATOM 695 C C . GLY A 1 87 ? -17.359 -15.477 -6.168 1 98.44 87 GLY A C 1
ATOM 696 O O . GLY A 1 87 ? -17.531 -14.461 -5.484 1 98.44 87 GLY A O 1
ATOM 697 N N . LYS A 1 88 ? -17 -15.438 -7.418 1 98.75 88 LYS A N 1
ATOM 698 C CA . LYS A 1 88 ? -16.594 -14.211 -8.102 1 98.75 88 LYS A CA 1
ATOM 699 C C . LYS A 1 88 ? -17.656 -13.133 -7.973 1 98.75 88 LYS A C 1
ATOM 701 O O . LYS A 1 88 ? -17.375 -12 -7.59 1 98.75 88 LYS A O 1
ATOM 706 N N . GLU A 1 89 ? -18.891 -13.414 -8.25 1 98.81 89 GLU A N 1
ATOM 707 C CA . GLU A 1 89 ? -19.953 -12.422 -8.266 1 98.81 89 GLU A CA 1
ATOM 708 C C . GLU A 1 89 ? -20.141 -11.789 -6.883 1 98.81 89 GLU A C 1
ATOM 710 O O . GLU A 1 89 ? -20.172 -10.57 -6.75 1 98.81 89 GLU A O 1
ATOM 715 N N . GLU A 1 90 ? -20.219 -12.609 -5.867 1 98.81 90 GLU A N 1
ATOM 716 C CA . GLU A 1 90 ? -20.453 -12.133 -4.504 1 98.81 90 GLU A CA 1
ATOM 717 C C . GLU A 1 90 ? -19.234 -11.352 -3.99 1 98.81 90 GLU A C 1
ATOM 719 O O . GLU A 1 90 ? -19.391 -10.336 -3.307 1 98.81 90 GLU A O 1
ATOM 724 N N . VAL A 1 91 ? -18.047 -11.852 -4.293 1 98.88 91 VAL A N 1
ATOM 725 C CA . VAL A 1 91 ? -16.812 -11.195 -3.855 1 98.88 91 VAL A CA 1
ATOM 726 C C . VAL A 1 91 ? -16.688 -9.828 -4.52 1 98.88 91 VAL A C 1
ATOM 728 O O . VAL A 1 91 ? -16.391 -8.836 -3.859 1 98.88 91 VAL A O 1
ATOM 731 N N . VAL A 1 92 ? -16.953 -9.742 -5.836 1 98.94 92 VAL A N 1
ATOM 732 C CA . VAL A 1 92 ? -16.875 -8.477 -6.559 1 98.94 92 VAL A CA 1
ATOM 733 C C . VAL A 1 92 ? -17.906 -7.5 -5.988 1 98.94 92 VAL A C 1
ATOM 735 O O . VAL A 1 92 ? -17.609 -6.316 -5.816 1 98.94 92 VAL A O 1
ATOM 738 N N . GLU A 1 93 ? -19.062 -7.984 -5.672 1 98.88 93 GLU A N 1
ATOM 739 C CA . GLU A 1 93 ? -20.125 -7.141 -5.141 1 98.88 93 GLU A CA 1
ATOM 740 C C . GLU A 1 93 ? -19.734 -6.527 -3.803 1 98.88 93 GLU A C 1
ATOM 742 O O . GLU A 1 93 ? -19.875 -5.32 -3.596 1 98.88 93 GLU A O 1
ATOM 747 N N . ILE A 1 94 ? -19.219 -7.316 -2.857 1 98.88 94 ILE A N 1
ATOM 748 C CA . ILE A 1 94 ? -18.891 -6.797 -1.537 1 98.88 94 ILE A CA 1
ATOM 749 C C . ILE A 1 94 ? -17.672 -5.871 -1.639 1 98.88 94 ILE A C 1
ATOM 751 O O . ILE A 1 94 ? -17.594 -4.879 -0.913 1 98.88 94 ILE A O 1
ATOM 755 N N . LEU A 1 95 ? -16.703 -6.188 -2.525 1 98.94 95 LEU A N 1
ATOM 756 C CA . LEU A 1 95 ? -15.578 -5.293 -2.766 1 98.94 95 LEU A CA 1
ATOM 757 C C . LEU A 1 95 ? -16.062 -3.934 -3.256 1 98.94 95 LEU A C 1
ATOM 759 O O . LEU A 1 95 ? -15.648 -2.898 -2.729 1 98.94 95 LEU A O 1
ATOM 763 N N . GLU A 1 96 ? -16.953 -3.967 -4.23 1 98.88 96 GLU A N 1
ATOM 764 C CA . GLU A 1 96 ? -17.5 -2.727 -4.77 1 98.88 96 GLU A CA 1
ATOM 765 C C . GLU A 1 96 ? -18.266 -1.945 -3.697 1 98.88 96 GLU A C 1
ATOM 767 O O . GLU A 1 96 ? -18.078 -0.733 -3.564 1 98.88 96 GLU A O 1
ATOM 772 N N . GLN A 1 97 ? -19.062 -2.605 -2.949 1 98.81 97 GLN A N 1
ATOM 773 C CA . GLN A 1 97 ? -19.812 -1.961 -1.879 1 98.81 97 GLN A CA 1
ATOM 774 C C . GLN A 1 97 ? -18.891 -1.316 -0.859 1 98.81 97 GLN A C 1
ATOM 776 O O . GLN A 1 97 ? -19.141 -0.201 -0.397 1 98.81 97 GLN A O 1
ATOM 781 N N . SER A 1 98 ? -17.844 -2.02 -0.493 1 98.88 98 SER A N 1
ATOM 782 C CA . SER A 1 98 ? -16.906 -1.509 0.5 1 98.88 98 SER A CA 1
ATOM 783 C C . SER A 1 98 ? -16.203 -0.255 -0.003 1 98.88 98 SER A C 1
ATOM 785 O O . SER A 1 98 ? -15.945 0.672 0.77 1 98.88 98 SER A O 1
ATOM 787 N N . ILE A 1 99 ? -15.836 -0.232 -1.299 1 98.88 99 ILE A N 1
ATOM 788 C CA . ILE A 1 99 ? -15.172 0.91 -1.914 1 98.88 99 ILE A CA 1
ATOM 789 C C . ILE A 1 99 ? -16.109 2.117 -1.909 1 98.88 99 ILE A C 1
ATOM 791 O O . ILE A 1 99 ? -15.711 3.213 -1.5 1 98.88 99 ILE A O 1
ATOM 795 N N . GLU A 1 100 ? -17.328 1.909 -2.283 1 98.62 100 GLU A N 1
ATOM 796 C CA . GLU A 1 100 ? -18.312 2.994 -2.309 1 98.62 100 GLU A CA 1
ATOM 797 C C . GLU A 1 100 ? -18.594 3.51 -0.902 1 98.62 100 GLU A C 1
ATOM 799 O O . GLU A 1 100 ? -18.797 4.711 -0.704 1 98.62 100 GLU A O 1
ATOM 804 N N . TYR A 1 101 ? -18.672 2.588 0.025 1 98.62 101 TYR A N 1
ATOM 805 C CA . TYR A 1 101 ? -18.875 2.949 1.424 1 98.62 101 TYR A CA 1
ATOM 806 C C . TYR A 1 101 ? -17.797 3.916 1.898 1 98.62 101 TYR A C 1
ATOM 808 O O . TYR A 1 101 ? -18.109 4.984 2.436 1 98.62 101 TYR A O 1
ATOM 816 N N . VAL A 1 102 ? -16.5 3.605 1.705 1 98.75 102 VAL A N 1
ATOM 817 C CA . VAL A 1 102 ? -15.406 4.453 2.158 1 98.75 102 VAL A CA 1
ATOM 818 C C . VAL A 1 102 ? -15.477 5.809 1.465 1 98.75 102 VAL A C 1
ATOM 820 O O . VAL A 1 102 ? -15.375 6.852 2.115 1 98.75 102 VAL A O 1
ATOM 823 N N . LYS A 1 103 ? -15.68 5.773 0.103 1 98.12 103 LYS A N 1
ATOM 824 C CA . LYS A 1 103 ? -15.75 7.023 -0.652 1 98.12 103 LYS A CA 1
ATOM 825 C C . LYS A 1 103 ? -16.844 7.941 -0.097 1 98.12 103 LYS A C 1
ATOM 827 O O . LYS A 1 103 ? -16.594 9.117 0.168 1 98.12 103 LYS A O 1
ATOM 832 N N . GLY A 1 104 ? -18.016 7.418 0.105 1 97.75 104 GLY A N 1
ATOM 833 C CA . GLY A 1 104 ? -19.125 8.203 0.607 1 97.75 104 GLY A CA 1
ATOM 834 C C . GLY A 1 104 ? -18.906 8.734 2.01 1 97.75 104 GLY A C 1
ATOM 835 O O . GLY A 1 104 ? -19.172 9.906 2.285 1 97.75 104 GLY A O 1
ATOM 836 N N . GLN A 1 105 ? -18.422 7.855 2.902 1 97.94 105 GLN A N 1
ATOM 837 C CA . GLN A 1 105 ? -18.25 8.234 4.301 1 97.94 105 GLN A CA 1
ATOM 838 C C . GLN A 1 105 ? -17.156 9.281 4.461 1 97.94 105 GLN A C 1
ATOM 840 O O . GLN A 1 105 ? -17.297 10.219 5.25 1 97.94 105 GLN A O 1
ATOM 845 N N . VAL A 1 106 ? -16.047 9.148 3.707 1 96.88 106 VAL A N 1
ATOM 846 C CA . VAL A 1 106 ? -14.945 10.102 3.822 1 96.88 106 VAL A CA 1
ATOM 847 C C . VAL A 1 106 ? -15.367 11.445 3.227 1 96.88 106 VAL A C 1
ATOM 849 O O . VAL A 1 106 ? -15.039 12.5 3.775 1 96.88 106 VAL A O 1
ATOM 852 N N . GLU A 1 107 ? -16.094 11.383 2.105 1 95.12 107 GLU A N 1
ATOM 853 C CA . GLU A 1 107 ? -16.594 12.617 1.504 1 95.12 107 GLU A CA 1
ATOM 854 C C . GLU A 1 107 ? -17.5 13.375 2.469 1 95.12 107 GLU A C 1
ATOM 856 O O . GLU A 1 107 ? -17.422 14.594 2.576 1 95.12 107 GLU A O 1
ATOM 861 N N . ALA A 1 108 ? -18.281 12.719 3.229 1 95.81 108 ALA A N 1
ATOM 862 C CA . ALA A 1 108 ? -19.281 13.32 4.113 1 95.81 108 ALA A CA 1
ATOM 863 C C . ALA A 1 108 ? -18.672 13.656 5.473 1 95.81 108 ALA A C 1
ATOM 865 O O . ALA A 1 108 ? -19.281 14.383 6.27 1 95.81 108 ALA A O 1
ATOM 866 N N . MET A 1 109 ? -17.531 13.172 5.719 1 95.19 109 MET A N 1
ATOM 867 C CA . MET A 1 109 ? -16.906 13.289 7.035 1 95.19 109 MET A CA 1
ATOM 868 C C . MET A 1 109 ? -16.547 14.742 7.336 1 95.19 109 MET A C 1
ATOM 870 O O . MET A 1 109 ? -15.914 15.406 6.52 1 95.19 109 MET A O 1
ATOM 874 N N . PRO A 1 110 ? -17.016 15.297 8.484 1 93.56 110 PRO A N 1
ATOM 875 C CA . PRO A 1 110 ? -16.562 16.641 8.844 1 93.56 110 PRO A CA 1
ATOM 876 C C . PRO A 1 110 ? -15.055 16.719 9.055 1 93.56 110 PRO A C 1
ATOM 878 O O . PRO A 1 110 ? -14.445 15.758 9.547 1 93.56 110 PRO A O 1
ATOM 881 N N . GLU A 1 111 ? -14.5 17.828 8.711 1 91.06 111 GLU A N 1
ATOM 882 C CA . GLU A 1 111 ? -13.062 18.031 8.828 1 91.06 111 GLU A CA 1
ATOM 883 C C . GLU A 1 111 ? -12.586 17.812 10.266 1 91.06 111 GLU A C 1
ATOM 885 O O . GLU A 1 111 ? -11.477 17.328 10.484 1 91.06 111 GLU A O 1
ATOM 890 N N . SER A 1 112 ? -13.43 18.141 11.242 1 92.62 112 SER A N 1
ATOM 891 C CA . SER A 1 112 ? -13.062 18.016 12.648 1 92.62 112 SER A CA 1
ATOM 892 C C . SER A 1 112 ? -12.758 16.562 13.008 1 92.62 112 SER A C 1
ATOM 894 O O . SER A 1 112 ? -11.93 16.297 13.883 1 92.62 112 SER A O 1
ATOM 896 N N . ARG A 1 113 ? -13.414 15.625 12.32 1 93.38 113 ARG A N 1
ATOM 897 C CA . ARG A 1 113 ? -13.227 14.203 12.602 1 93.38 113 ARG A CA 1
ATOM 898 C C . ARG A 1 113 ? -11.805 13.758 12.258 1 93.38 113 ARG A C 1
ATOM 900 O O . ARG A 1 113 ? -11.281 12.82 12.859 1 93.38 113 ARG A O 1
ATOM 907 N N . LEU A 1 114 ? -11.172 14.438 11.336 1 91.12 114 LEU A N 1
ATOM 908 C CA . LEU A 1 114 ? -9.812 14.117 10.914 1 91.12 114 LEU A CA 1
ATOM 909 C C . LEU A 1 114 ? -8.82 14.398 12.031 1 91.12 114 LEU A C 1
ATOM 911 O O . LEU A 1 114 ? -7.777 13.75 12.125 1 91.12 114 LEU A O 1
ATOM 915 N N . GLN A 1 115 ? -9.227 15.297 12.898 1 89.81 115 GLN A N 1
ATOM 916 C CA . GLN A 1 115 ? -8.297 15.734 13.938 1 89.81 115 GLN A CA 1
ATOM 917 C C . GLN A 1 115 ? -8.648 15.133 15.289 1 89.81 115 GLN A C 1
ATOM 919 O O . GLN A 1 115 ? -7.824 15.117 16.203 1 89.81 115 GLN A O 1
ATOM 924 N N . GLU A 1 116 ? -9.828 14.664 15.422 1 93.88 116 GLU A N 1
ATOM 925 C CA . GLU A 1 116 ? -10.297 14.109 16.688 1 93.88 116 GLU A CA 1
ATOM 926 C C . GLU A 1 116 ? -9.539 12.836 17.047 1 93.88 116 GLU A C 1
ATOM 928 O O . GLU A 1 116 ? -9.25 12.016 16.172 1 93.88 116 GLU A O 1
ATOM 933 N N . GLN A 1 117 ? -9.352 12.711 18.328 1 94.25 117 GLN A N 1
ATOM 934 C CA . GLN A 1 117 ? -8.648 11.531 18.812 1 94.25 117 GLN A CA 1
ATOM 935 C C . GLN A 1 117 ? -9.523 10.289 18.703 1 94.25 117 GLN A C 1
ATOM 937 O O . GLN A 1 117 ? -10.734 10.352 18.922 1 94.25 117 GLN A O 1
ATOM 942 N N . THR A 1 118 ? -8.891 9.203 18.406 1 95.94 118 THR A N 1
ATOM 943 C CA . THR A 1 118 ? -9.5 7.883 18.359 1 95.94 118 THR A CA 1
ATOM 944 C C . THR A 1 118 ? -8.461 6.801 18.641 1 95.94 118 THR A C 1
ATOM 946 O O . THR A 1 118 ? -7.402 7.082 19.203 1 95.94 118 THR A O 1
ATOM 949 N N . GLU A 1 119 ? -8.844 5.5 18.312 1 95.25 119 GLU A N 1
ATOM 950 C CA . GLU A 1 119 ? -7.957 4.379 18.609 1 95.25 119 GLU A CA 1
ATOM 951 C C . GLU A 1 119 ? -7.738 3.498 17.391 1 95.25 119 GLU A C 1
ATOM 953 O O . GLU A 1 119 ? -8.672 3.268 16.609 1 95.25 119 GLU A O 1
ATOM 958 N N . LEU A 1 120 ? -6.527 3.084 17.266 1 94.44 120 LEU A N 1
ATOM 959 C CA . LEU A 1 120 ? -6.121 2.145 16.219 1 94.44 120 LEU A CA 1
ATOM 960 C C . LEU A 1 120 ? -5.137 1.118 16.781 1 94.44 120 LEU A C 1
ATOM 962 O O . LEU A 1 120 ? -4.035 1.472 17.188 1 94.44 120 LEU A O 1
ATOM 966 N N . TYR A 1 121 ? -5.547 -0.123 16.766 1 93.19 121 TYR A N 1
ATOM 967 C CA . TYR A 1 121 ? -4.715 -1.213 17.266 1 93.19 121 TYR A CA 1
ATOM 968 C C . TYR A 1 121 ? -4.215 -0.92 18.672 1 93.19 121 TYR A C 1
ATOM 970 O O . TYR A 1 121 ? -3.037 -1.122 18.984 1 93.19 121 TYR A O 1
ATOM 978 N N . GLY A 1 122 ? -5.055 -0.354 19.453 1 92.19 122 GLY A N 1
ATOM 979 C CA . GLY A 1 122 ? -4.75 -0.109 20.859 1 92.19 122 GLY A CA 1
ATOM 980 C C . GLY A 1 122 ? -3.936 1.151 21.078 1 92.19 122 GLY A C 1
ATOM 981 O O . GLY A 1 122 ? -3.555 1.46 22.219 1 92.19 122 GLY A O 1
ATOM 982 N N . ARG A 1 123 ? -3.656 1.917 20.062 1 91.38 123 ARG A N 1
ATOM 983 C CA . ARG A 1 123 ? -2.912 3.168 20.156 1 91.38 123 ARG A CA 1
ATOM 984 C C . ARG A 1 123 ? -3.83 4.367 19.953 1 91.38 123 ARG A C 1
ATOM 986 O O . ARG A 1 123 ? -4.758 4.32 19.141 1 91.38 123 ARG A O 1
ATOM 993 N N . THR A 1 124 ? -3.475 5.402 20.641 1 93.94 124 THR A N 1
ATOM 994 C CA . THR A 1 124 ? -4.195 6.656 20.438 1 93.94 124 THR A CA 1
ATOM 995 C C . THR A 1 124 ? -3.674 7.395 19.203 1 93.94 124 THR A C 1
ATOM 997 O O . THR A 1 124 ? -2.488 7.715 19.125 1 93.94 124 THR A O 1
ATOM 1000 N N . VAL A 1 125 ? -4.605 7.625 18.281 1 92.38 125 VAL A N 1
ATOM 1001 C CA . VAL A 1 125 ? -4.293 8.352 17.047 1 92.38 125 VAL A CA 1
ATOM 1002 C C . VAL A 1 125 ? -5.438 9.297 16.703 1 92.38 125 VAL A C 1
ATOM 1004 O O . VAL A 1 125 ? -6.387 9.445 17.484 1 92.38 125 VAL A O 1
ATOM 1007 N N . ASN A 1 126 ? -5.348 10 15.578 1 92.38 126 ASN A N 1
ATOM 1008 C CA . ASN A 1 126 ? -6.477 10.797 15.117 1 92.38 126 ASN A CA 1
ATOM 1009 C C . ASN A 1 126 ? -7.09 10.219 13.852 1 92.38 126 ASN A C 1
ATOM 1011 O O . ASN A 1 126 ? -6.621 9.203 13.336 1 92.38 126 ASN A O 1
ATOM 1015 N N . GLY A 1 127 ? -8.148 10.805 13.367 1 94.25 127 GLY A N 1
ATOM 1016 C CA . GLY A 1 127 ? -8.859 10.305 12.211 1 94.25 127 GLY A CA 1
ATOM 1017 C C . GLY A 1 127 ? -8 10.227 10.961 1 94.25 127 GLY A C 1
ATOM 1018 O O . GLY A 1 127 ? -8.141 9.305 10.156 1 94.25 127 GLY A O 1
ATOM 1019 N N . ARG A 1 128 ? -7.059 11.148 10.766 1 93.06 128 ARG A N 1
ATOM 1020 C CA . ARG A 1 128 ? -6.156 11.133 9.625 1 93.06 128 ARG A CA 1
ATOM 1021 C C . ARG A 1 128 ? -5.293 9.875 9.617 1 93.06 128 ARG A C 1
ATOM 1023 O O . ARG A 1 128 ? -5.102 9.25 8.57 1 93.06 128 ARG A O 1
ATOM 1030 N N . ALA A 1 129 ? -4.859 9.57 10.797 1 93.38 129 ALA A N 1
ATOM 1031 C CA . ALA A 1 129 ? -4.008 8.391 10.922 1 93.38 129 ALA A CA 1
ATOM 1032 C C . ALA A 1 129 ? -4.766 7.125 10.539 1 93.38 129 ALA A C 1
ATOM 1034 O O . ALA A 1 129 ? -4.199 6.219 9.922 1 93.38 129 ALA A O 1
ATOM 1035 N N . VAL A 1 130 ? -5.996 7.051 10.891 1 96.62 130 VAL A N 1
ATOM 1036 C CA . VAL A 1 130 ? -6.828 5.898 10.57 1 96.62 130 VAL A CA 1
ATOM 1037 C C . VAL A 1 130 ? -6.996 5.789 9.055 1 96.62 130 VAL A C 1
ATOM 1039 O O . VAL A 1 130 ? -6.855 4.703 8.484 1 96.62 130 VAL A O 1
ATOM 1042 N N . LEU A 1 131 ? -7.242 6.906 8.422 1 96.69 131 LEU A N 1
ATOM 1043 C CA . LEU A 1 131 ? -7.43 6.898 6.973 1 96.69 131 LEU A CA 1
ATOM 1044 C C . LEU A 1 131 ? -6.117 6.574 6.258 1 96.69 131 LEU A C 1
ATOM 1046 O O . LEU A 1 131 ? -6.121 5.914 5.219 1 96.69 131 LEU A O 1
ATOM 1050 N N . MET A 1 132 ? -5.016 7.004 6.793 1 94.69 132 MET A N 1
ATOM 1051 C CA . MET A 1 132 ? -3.715 6.629 6.246 1 94.69 132 MET A CA 1
ATOM 1052 C C . MET A 1 132 ? -3.484 5.125 6.367 1 94.69 132 MET A C 1
ATOM 1054 O O . MET A 1 132 ? -2.961 4.496 5.445 1 94.69 132 MET A O 1
ATOM 1058 N N . GLN A 1 133 ? -3.893 4.574 7.5 1 96.81 133 GLN A N 1
ATOM 1059 C CA . GLN A 1 133 ? -3.797 3.129 7.672 1 96.81 133 GLN A CA 1
ATOM 1060 C C . GLN A 1 133 ? -4.641 2.395 6.633 1 96.81 133 GLN A C 1
ATOM 1062 O O . GLN A 1 133 ? -4.207 1.382 6.078 1 96.81 133 GLN A O 1
ATOM 1067 N N . LEU A 1 134 ? -5.777 2.9 6.422 1 98.38 134 LEU A N 1
ATOM 1068 C CA . LEU A 1 134 ? -6.676 2.279 5.449 1 98.38 134 LEU A CA 1
ATOM 1069 C C . LEU A 1 134 ? -6.039 2.248 4.066 1 98.38 134 LEU A C 1
ATOM 1071 O O . LEU A 1 134 ? -6.031 1.207 3.404 1 98.38 134 LEU A O 1
ATOM 1075 N N . ILE A 1 135 ? -5.414 3.352 3.639 1 97.19 135 ILE A N 1
ATOM 1076 C CA . ILE A 1 135 ? -4.824 3.434 2.309 1 97.19 135 ILE A CA 1
ATOM 1077 C C . ILE A 1 135 ? -3.598 2.527 2.232 1 97.19 135 ILE A C 1
ATOM 1079 O O . ILE A 1 135 ? -3.361 1.876 1.211 1 97.19 135 ILE A O 1
ATOM 1083 N N . THR A 1 136 ? -2.828 2.498 3.307 1 97.06 136 THR A N 1
ATOM 1084 C CA . THR A 1 136 ? -1.636 1.661 3.344 1 97.06 136 THR A CA 1
ATOM 1085 C C . THR A 1 136 ? -2.008 0.184 3.256 1 97.06 136 THR A C 1
ATOM 1087 O O . THR A 1 136 ? -1.441 -0.558 2.451 1 97.06 136 THR A O 1
ATOM 1090 N N . HIS A 1 137 ? -2.961 -0.219 4.066 1 98.44 137 HIS A N 1
ATOM 1091 C CA . HIS A 1 137 ? -3.461 -1.589 4.062 1 98.44 137 HIS A CA 1
ATOM 1092 C C . HIS A 1 137 ? -3.988 -1.979 2.686 1 98.44 137 HIS A C 1
ATOM 1094 O O . HIS A 1 137 ? -3.619 -3.029 2.152 1 98.44 137 HIS A O 1
ATOM 1100 N N . LYS A 1 138 ? -4.836 -1.117 2.16 1 98.62 138 LYS A N 1
ATOM 1101 C CA . LYS A 1 138 ? -5.43 -1.393 0.856 1 98.62 138 LYS A CA 1
ATOM 1102 C C . LYS A 1 138 ? -4.359 -1.506 -0.225 1 98.62 138 LYS A C 1
ATOM 1104 O O . LYS A 1 138 ? -4.379 -2.438 -1.033 1 98.62 138 LYS A O 1
ATOM 1109 N N . SER A 1 139 ? -3.41 -0.578 -0.25 1 98.31 139 SER A N 1
ATOM 1110 C CA . SER A 1 139 ? -2.365 -0.569 -1.268 1 98.31 139 SER A CA 1
ATOM 1111 C C . SER A 1 139 ? -1.525 -1.842 -1.209 1 98.31 139 SER A C 1
ATOM 1113 O O . SER A 1 139 ? -1.149 -2.393 -2.246 1 98.31 139 SER A O 1
ATOM 1115 N N . GLU A 1 140 ? -1.221 -2.322 0.008 1 98.62 140 GLU A N 1
ATOM 1116 C CA . GLU A 1 140 ? -0.472 -3.568 0.143 1 98.62 140 GLU A CA 1
ATOM 1117 C C . GLU A 1 140 ? -1.216 -4.73 -0.506 1 98.62 140 GLU A C 1
ATOM 1119 O O . GLU A 1 140 ? -0.636 -5.484 -1.29 1 98.62 140 GLU A O 1
ATOM 1124 N N . HIS A 1 141 ? -2.475 -4.844 -0.259 1 98.88 141 HIS A N 1
ATOM 1125 C CA . HIS A 1 141 ? -3.215 -5.996 -0.761 1 98.88 141 HIS A CA 1
ATOM 1126 C C . HIS A 1 141 ? -3.617 -5.801 -2.219 1 98.88 141 HIS A C 1
ATOM 1128 O O . HIS A 1 141 ? -3.869 -6.773 -2.934 1 98.88 141 HIS A O 1
ATOM 1134 N N . VAL A 1 142 ? -3.645 -4.52 -2.705 1 98.81 142 VAL A N 1
ATOM 1135 C CA . VAL A 1 142 ? -3.744 -4.285 -4.141 1 98.81 142 VAL A CA 1
ATOM 1136 C C . VAL A 1 142 ? -2.504 -4.832 -4.844 1 98.81 142 VAL A C 1
ATOM 1138 O O . VAL A 1 142 ? -2.611 -5.523 -5.859 1 98.81 142 VAL A O 1
ATOM 1141 N N . GLY A 1 143 ? -1.312 -4.523 -4.297 1 98.75 143 GLY A N 1
ATOM 1142 C CA . GLY A 1 143 ? -0.094 -5.109 -4.836 1 98.75 143 GLY A CA 1
ATOM 1143 C C . GLY A 1 143 ? -0.113 -6.625 -4.848 1 98.75 143 GLY A C 1
ATOM 1144 O O . GLY A 1 143 ? 0.325 -7.25 -5.816 1 98.75 143 GLY A O 1
ATOM 1145 N N . GLN A 1 144 ? -0.623 -7.203 -3.795 1 98.81 144 GLN A N 1
ATOM 1146 C CA . GLN A 1 144 ? -0.778 -8.648 -3.693 1 98.81 144 GLN A CA 1
ATOM 1147 C C . GLN A 1 144 ? -1.702 -9.18 -4.785 1 98.81 144 GLN A C 1
ATOM 1149 O O . GLN A 1 144 ? -1.377 -10.164 -5.457 1 98.81 144 GLN A O 1
ATOM 1154 N N . ALA A 1 145 ? -2.795 -8.508 -4.969 1 98.88 145 ALA A N 1
ATOM 1155 C CA . ALA A 1 145 ? -3.779 -8.914 -5.969 1 98.88 145 ALA A CA 1
ATOM 1156 C C . ALA A 1 145 ? -3.201 -8.828 -7.379 1 98.88 145 ALA A C 1
ATOM 1158 O O . ALA A 1 145 ? -3.432 -9.711 -8.211 1 98.88 145 ALA A O 1
ATOM 1159 N N . ILE A 1 146 ? -2.471 -7.801 -7.652 1 98.75 146 ILE A N 1
ATOM 1160 C CA . ILE A 1 146 ? -1.841 -7.621 -8.953 1 98.75 146 ILE A CA 1
ATOM 1161 C C . ILE A 1 146 ? -0.845 -8.75 -9.211 1 98.75 146 ILE A C 1
ATOM 1163 O O . ILE A 1 146 ? -0.829 -9.344 -10.289 1 98.75 146 ILE A O 1
ATOM 1167 N N . ALA A 1 147 ? -0.032 -9.055 -8.219 1 98.75 147 ALA A N 1
ATOM 1168 C CA . ALA A 1 147 ? 0.933 -10.141 -8.344 1 98.75 147 ALA A CA 1
ATOM 1169 C C . ALA A 1 147 ? 0.23 -11.469 -8.625 1 98.75 147 ALA A C 1
ATOM 1171 O O . ALA A 1 147 ? 0.652 -12.227 -9.5 1 98.75 147 ALA A O 1
ATOM 1172 N N . TYR A 1 148 ? -0.894 -11.789 -7.867 1 98.81 148 TYR A N 1
ATOM 1173 C CA . TYR A 1 148 ? -1.664 -13.008 -8.094 1 98.81 148 TYR A CA 1
ATOM 1174 C C . TYR A 1 148 ? -2.188 -13.062 -9.523 1 98.81 148 TYR A C 1
ATOM 1176 O O . TYR A 1 148 ? -2.133 -14.109 -10.172 1 98.81 148 TYR A O 1
ATOM 1184 N N . ALA A 1 149 ? -2.709 -11.93 -9.984 1 98.69 149 ALA A N 1
ATOM 1185 C CA . ALA A 1 149 ? -3.23 -11.875 -11.344 1 98.69 149 ALA A CA 1
ATOM 1186 C C . ALA A 1 149 ? -2.143 -12.203 -12.367 1 98.69 149 ALA A C 1
ATOM 1188 O O . ALA A 1 149 ? -2.34 -13.055 -13.242 1 98.69 149 ALA A O 1
ATOM 1189 N N . ARG A 1 150 ? -0.989 -11.625 -12.203 1 98.5 150 ARG A N 1
ATOM 1190 C CA . ARG A 1 150 ? 0.109 -11.828 -13.141 1 98.5 150 ARG A CA 1
ATOM 1191 C C . ARG A 1 150 ? 0.58 -13.273 -13.133 1 98.5 150 ARG A C 1
ATOM 1193 O O . ARG A 1 150 ? 0.813 -13.867 -14.188 1 98.5 150 ARG A O 1
ATOM 1200 N N . VAL A 1 151 ? 0.677 -13.867 -11.961 1 98.31 151 VAL A N 1
ATOM 1201 C CA . VAL A 1 151 ? 1.099 -15.258 -11.82 1 98.31 151 VAL A CA 1
ATOM 1202 C C . VAL A 1 151 ? 0.096 -16.172 -12.523 1 98.31 151 VAL A C 1
ATOM 1204 O O . VAL A 1 151 ? 0.474 -17.203 -13.078 1 98.31 151 VAL A O 1
ATOM 1207 N N . ASN A 1 152 ? -1.133 -15.75 -12.539 1 98.12 152 ASN A N 1
ATOM 1208 C CA . ASN A 1 152 ? -2.193 -16.547 -13.148 1 98.12 152 ASN A CA 1
ATOM 1209 C C . ASN A 1 152 ? -2.453 -16.125 -14.594 1 98.12 152 ASN A C 1
ATOM 1211 O O . ASN A 1 152 ? -3.479 -16.484 -15.172 1 98.12 152 ASN A O 1
ATOM 1215 N N . GLY A 1 153 ? -1.602 -15.273 -15.141 1 96.88 153 GLY A N 1
ATOM 1216 C CA . GLY A 1 153 ? -1.655 -14.914 -16.547 1 96.88 153 GLY A CA 1
ATOM 1217 C C . GLY A 1 153 ? -2.684 -13.844 -16.844 1 96.88 153 GLY A C 1
ATOM 1218 O O . GLY A 1 153 ? -3.113 -13.695 -18 1 96.88 153 GLY A O 1
ATOM 1219 N N . VAL A 1 154 ? -3.166 -13.203 -15.812 1 97.62 154 VAL A N 1
ATOM 1220 C CA . VAL A 1 154 ? -4.137 -12.133 -15.992 1 97.62 154 VAL A CA 1
ATOM 1221 C C . VAL A 1 154 ? -3.428 -10.781 -15.969 1 97.62 154 VAL A C 1
ATOM 1223 O O . VAL A 1 154 ? -2.725 -10.453 -15.008 1 97.62 154 VAL A O 1
ATOM 1226 N N . VAL A 1 155 ? -3.6 -9.969 -17.016 1 96.19 155 VAL A N 1
ATOM 1227 C CA . VAL A 1 155 ? -3.027 -8.625 -17.109 1 96.19 155 VAL A CA 1
ATOM 1228 C C . VAL A 1 155 ? -3.99 -7.613 -16.5 1 96.19 155 VAL A C 1
ATOM 1230 O O . VAL A 1 155 ? -5.172 -7.574 -16.859 1 96.19 155 VAL A O 1
ATOM 1233 N N . PRO A 1 156 ? -3.498 -6.883 -15.539 1 96.5 156 PRO A N 1
ATOM 1234 C CA . PRO A 1 156 ? -4.387 -5.84 -15.023 1 96.5 156 PRO A CA 1
ATOM 1235 C C . PRO A 1 156 ? -4.953 -4.945 -16.125 1 96.5 156 PRO A C 1
ATOM 1237 O O . PRO A 1 156 ? -4.211 -4.508 -17.016 1 96.5 156 PRO A O 1
ATOM 1240 N N . PRO A 1 157 ? -6.203 -4.539 -16.031 1 96.12 157 PRO A N 1
ATOM 1241 C CA . PRO A 1 157 ? -6.879 -3.84 -17.141 1 96.12 157 PRO A CA 1
ATOM 1242 C C . PRO A 1 157 ? -6.285 -2.461 -17.406 1 96.12 157 PRO A C 1
ATOM 1244 O O . PRO A 1 157 ? -6.371 -1.96 -18.531 1 96.12 157 PRO A O 1
ATOM 1247 N N . TRP A 1 158 ? -5.715 -1.795 -16.453 1 91.81 158 TRP A N 1
ATOM 1248 C CA . TRP A 1 158 ? -5.195 -0.443 -16.625 1 91.81 158 TRP A CA 1
ATOM 1249 C C . TRP A 1 158 ? -3.799 -0.473 -17.234 1 91.81 158 TRP A C 1
ATOM 1251 O O . TRP A 1 158 ? -3.242 0.573 -17.578 1 91.81 158 TRP A O 1
ATOM 1261 N N . SER A 1 159 ? -3.172 -1.605 -17.328 1 81.56 159 SER A N 1
ATOM 1262 C CA . SER A 1 159 ? -1.828 -1.731 -17.891 1 81.56 159 SER A CA 1
ATOM 1263 C C . SER A 1 159 ? -1.87 -2.248 -19.328 1 81.56 159 SER A C 1
ATOM 1265 O O . SER A 1 159 ? -0.833 -2.59 -19.891 1 81.56 159 SER A O 1
ATOM 1267 N N . GLU A 1 160 ? -3.018 -2.48 -19.922 1 69.12 160 GLU A N 1
ATOM 1268 C CA . GLU A 1 160 ? -3.154 -2.98 -21.297 1 69.12 160 GLU A CA 1
ATOM 1269 C C . GLU A 1 160 ? -2.838 -1.892 -22.312 1 69.12 160 GLU A C 1
ATOM 1271 O O . GLU A 1 160 ? -3.051 -0.706 -22.047 1 69.12 160 GLU A O 1
ATOM 1276 N N . MET B 1 1 ? 6.355 33.656 32.25 1 26.45 1 MET B N 1
ATOM 1277 C CA . MET B 1 1 ? 5.875 33.625 30.875 1 26.45 1 MET B CA 1
ATOM 1278 C C . MET B 1 1 ? 5.559 32.188 30.438 1 26.45 1 MET B C 1
ATOM 1280 O O . MET B 1 1 ? 6.406 31.312 30.547 1 26.45 1 MET B O 1
ATOM 1284 N N . GLN B 1 2 ? 4.324 31.578 30.578 1 27.7 2 GLN B N 1
ATOM 1285 C CA . GLN B 1 2 ? 3.955 30.172 30.578 1 27.7 2 GLN B CA 1
ATOM 1286 C C . GLN B 1 2 ? 4.27 29.5 29.234 1 27.7 2 GLN B C 1
ATOM 1288 O O . GLN B 1 2 ? 3.803 29.953 28.188 1 27.7 2 GLN B O 1
ATOM 1293 N N . THR B 1 3 ? 5.449 29.016 28.953 1 30.97 3 THR B N 1
ATOM 1294 C CA . THR B 1 3 ? 5.902 28.328 27.75 1 30.97 3 THR B CA 1
ATOM 1295 C C . THR B 1 3 ? 4.879 27.281 27.312 1 30.97 3 THR B C 1
ATOM 1297 O O . THR B 1 3 ? 4.512 26.391 28.078 1 30.97 3 THR B O 1
ATOM 1300 N N . THR B 1 4 ? 3.82 27.656 26.703 1 32.84 4 THR B N 1
ATOM 1301 C CA . THR B 1 4 ? 2.789 26.75 26.219 1 32.84 4 THR B CA 1
ATOM 1302 C C . THR B 1 4 ? 3.414 25.484 25.641 1 32.84 4 THR B C 1
ATOM 1304 O O . THR B 1 4 ? 4.223 25.547 24.703 1 32.84 4 THR B O 1
ATOM 1307 N N . LYS B 1 5 ? 3.908 24.609 26.406 1 34.66 5 LYS B N 1
ATOM 1308 C CA . LYS B 1 5 ? 4.312 23.281 25.969 1 34.66 5 LYS B CA 1
ATOM 1309 C C . LYS B 1 5 ? 3.457 22.812 24.797 1 34.66 5 LYS B C 1
ATOM 1311 O O . LYS B 1 5 ? 2.23 22.766 24.891 1 34.66 5 LYS B O 1
ATOM 1316 N N . ALA B 1 6 ? 3.777 23.203 23.641 1 37.41 6 ALA B N 1
ATOM 1317 C CA . ALA B 1 6 ? 3.188 22.609 22.453 1 37.41 6 ALA B CA 1
ATOM 1318 C C . ALA B 1 6 ? 2.736 21.172 22.719 1 37.41 6 ALA B C 1
ATOM 1320 O O . ALA B 1 6 ? 3.516 20.359 23.203 1 37.41 6 ALA B O 1
ATOM 1321 N N . GLN B 1 7 ? 1.619 20.812 23.422 1 34.25 7 GLN B N 1
ATOM 1322 C CA . GLN B 1 7 ? 0.993 19.5 23.609 1 34.25 7 GLN B CA 1
ATOM 1323 C C . GLN B 1 7 ? 1.487 18.5 22.562 1 34.25 7 GLN B C 1
ATOM 1325 O O . GLN B 1 7 ? 1.363 18.734 21.359 1 34.25 7 GLN B O 1
ATOM 1330 N N . GLU B 1 8 ? 2.527 17.812 22.656 1 38.47 8 GLU B N 1
ATOM 1331 C CA . GLU B 1 8 ? 3.133 16.719 21.906 1 38.47 8 GLU B CA 1
ATOM 1332 C C . GLU B 1 8 ? 2.07 15.852 21.234 1 38.47 8 GLU B C 1
ATOM 1334 O O . GLU B 1 8 ? 1.519 14.938 21.844 1 38.47 8 GLU B O 1
ATOM 1339 N N . ASP B 1 9 ? 0.843 16.297 20.797 1 40.72 9 ASP B N 1
ATOM 1340 C CA . ASP B 1 9 ? -0.417 15.727 20.328 1 40.72 9 ASP B CA 1
ATOM 1341 C C . ASP B 1 9 ? -0.174 14.531 19.406 1 40.72 9 ASP B C 1
ATOM 1343 O O . ASP B 1 9 ? 0.762 14.539 18.609 1 40.72 9 ASP B O 1
ATOM 1347 N N . GLY B 1 10 ? -0.352 13.305 19.859 1 47.66 10 GLY B N 1
ATOM 1348 C CA . GLY B 1 10 ? -0.553 12.062 19.141 1 47.66 10 GLY B CA 1
ATOM 1349 C C . GLY B 1 10 ? -0.785 12.273 17.656 1 47.66 10 GLY B C 1
ATOM 1350 O O . GLY B 1 10 ? -1.031 11.312 16.922 1 47.66 10 GLY B O 1
ATOM 1351 N N . ASN B 1 11 ? -1.054 13.562 17.219 1 55.25 11 ASN B N 1
ATOM 1352 C CA . ASN B 1 11 ? -1.484 14.273 16.016 1 55.25 11 ASN B CA 1
ATOM 1353 C C . ASN B 1 11 ? -0.305 14.594 15.094 1 55.25 11 ASN B C 1
ATOM 1355 O O . ASN B 1 11 ? -0.435 15.391 14.164 1 55.25 11 ASN B O 1
ATOM 1359 N N . ASN B 1 12 ? 0.899 14.039 15.391 1 81.69 12 ASN B N 1
ATOM 1360 C CA . ASN B 1 12 ? 2.092 14.422 14.641 1 81.69 12 ASN B CA 1
ATOM 1361 C C . ASN B 1 12 ? 2.24 13.609 13.367 1 81.69 12 ASN B C 1
ATOM 1363 O O . ASN B 1 12 ? 2.473 12.398 13.422 1 81.69 12 ASN B O 1
ATOM 1367 N N . PHE B 1 13 ? 1.998 14.094 12.305 1 88.12 13 PHE B N 1
ATOM 1368 C CA . PHE B 1 13 ? 2.047 13.469 10.992 1 88.12 13 PHE B CA 1
ATOM 1369 C C . PHE B 1 13 ? 3.359 12.719 10.797 1 88.12 13 PHE B C 1
ATOM 1371 O O . PHE B 1 13 ? 3.371 11.594 10.289 1 88.12 13 PHE B O 1
ATOM 1378 N N . LYS B 1 14 ? 4.434 13.242 11.195 1 93.12 14 LYS B N 1
ATOM 1379 C CA . LYS B 1 14 ? 5.727 12.602 10.992 1 93.12 14 LYS B CA 1
ATOM 1380 C C . LYS B 1 14 ? 5.824 11.297 11.773 1 93.12 14 LYS B C 1
ATOM 1382 O O . LYS B 1 14 ? 6.402 10.32 11.297 1 93.12 14 LYS B O 1
ATOM 1387 N N . GLU B 1 15 ? 5.312 11.305 12.945 1 90.69 15 GLU B N 1
ATOM 1388 C CA . GLU B 1 15 ? 5.305 10.086 13.742 1 90.69 15 GLU B CA 1
ATOM 1389 C C . GLU B 1 15 ? 4.445 9 13.094 1 90.69 15 GLU B C 1
ATOM 1391 O O . GLU B 1 15 ? 4.836 7.836 13.055 1 90.69 15 GLU B O 1
ATOM 1396 N N . GLN B 1 16 ? 3.264 9.398 12.625 1 89.12 16 GLN B N 1
ATOM 1397 C CA . GLN B 1 16 ? 2.375 8.461 11.945 1 89.12 16 GLN B CA 1
ATOM 1398 C C . GLN B 1 16 ? 3.02 7.906 10.68 1 89.12 16 GLN B C 1
ATOM 1400 O O . GLN B 1 16 ? 2.965 6.703 10.422 1 89.12 16 GLN B O 1
ATOM 1405 N N . PHE B 1 17 ? 3.602 8.852 9.961 1 94.19 17 PHE B N 1
ATOM 1406 C CA . PHE B 1 17 ? 4.316 8.43 8.766 1 94.19 17 PHE B CA 1
ATOM 1407 C C . PHE B 1 17 ? 5.387 7.398 9.102 1 94.19 17 PHE B C 1
ATOM 1409 O O . PHE B 1 17 ? 5.477 6.352 8.453 1 94.19 17 PHE B O 1
ATOM 1416 N N . SER B 1 18 ? 6.164 7.688 10.102 1 94.31 18 SER B N 1
ATOM 1417 C CA . SER B 1 18 ? 7.281 6.824 10.477 1 94.31 18 SER B CA 1
ATOM 1418 C C . SER B 1 18 ? 6.793 5.438 10.883 1 94.31 18 SER B C 1
ATOM 1420 O O . SER B 1 18 ? 7.441 4.434 10.586 1 94.31 18 SER B O 1
ATOM 1422 N N . GLN B 1 19 ? 5.695 5.32 11.523 1 91.5 19 GLN B N 1
ATOM 1423 C CA . GLN B 1 19 ? 5.141 4.031 11.914 1 91.5 19 GLN B CA 1
ATOM 1424 C C . GLN B 1 19 ? 4.77 3.197 10.688 1 91.5 19 GLN B C 1
ATOM 1426 O O . GLN B 1 19 ? 5.117 2.018 10.609 1 91.5 19 GLN B O 1
ATOM 1431 N N . HIS B 1 20 ? 4.086 3.834 9.75 1 92.81 20 HIS B N 1
ATOM 1432 C CA . HIS B 1 20 ? 3.699 3.141 8.523 1 92.81 20 HIS B CA 1
ATOM 1433 C C . HIS B 1 20 ? 4.922 2.754 7.699 1 92.81 20 HIS B C 1
ATOM 1435 O O . HIS B 1 20 ? 5 1.639 7.18 1 92.81 20 HIS B O 1
ATOM 1441 N N . PHE B 1 21 ? 5.875 3.725 7.613 1 96.75 21 PHE B N 1
ATOM 1442 C CA . PHE B 1 21 ? 7.078 3.492 6.824 1 96.75 21 PHE B CA 1
ATOM 1443 C C . PHE B 1 21 ? 7.906 2.361 7.422 1 96.75 21 PHE B C 1
ATOM 1445 O O . PHE B 1 21 ? 8.438 1.521 6.691 1 96.75 21 PHE B O 1
ATOM 1452 N N . ASP B 1 22 ? 7.984 2.309 8.75 1 94.56 22 ASP B N 1
ATOM 1453 C CA . ASP B 1 22 ? 8.711 1.245 9.438 1 94.56 22 ASP B CA 1
ATOM 1454 C C . ASP B 1 22 ? 8.047 -0.111 9.203 1 94.56 22 ASP B C 1
ATOM 1456 O O . ASP B 1 22 ? 8.734 -1.106 8.953 1 94.56 22 ASP B O 1
ATOM 1460 N N . TYR B 1 23 ? 6.789 -0.106 9.32 1 93.06 23 TYR B N 1
ATOM 1461 C CA . TYR B 1 23 ? 6.074 -1.351 9.07 1 93.06 23 TYR B CA 1
ATOM 1462 C C . TYR B 1 23 ? 6.352 -1.86 7.656 1 93.06 23 TYR B C 1
ATOM 1464 O O . TYR B 1 23 ? 6.668 -3.037 7.469 1 93.06 23 TYR B O 1
ATOM 1472 N N . ALA B 1 24 ? 6.281 -0.955 6.664 1 94.38 24 ALA B N 1
ATOM 1473 C CA . ALA B 1 24 ? 6.516 -1.328 5.273 1 94.38 24 ALA B CA 1
ATOM 1474 C C . ALA B 1 24 ? 7.977 -1.703 5.043 1 94.38 24 ALA B C 1
ATOM 1476 O O . ALA B 1 24 ? 8.305 -2.396 4.074 1 94.38 24 ALA B O 1
ATOM 1477 N N . SER B 1 25 ? 8.867 -1.322 5.941 1 97.25 25 SER B N 1
ATOM 1478 C CA . SER B 1 25 ? 10.297 -1.547 5.75 1 97.25 25 SER B CA 1
ATOM 1479 C C . SER B 1 25 ? 10.703 -2.951 6.188 1 97.25 25 SER B C 1
ATOM 1481 O O . SER B 1 25 ? 11.852 -3.359 6 1 97.25 25 SER B O 1
ATOM 1483 N N . ARG B 1 26 ? 9.727 -3.699 6.625 1 96.62 26 ARG B N 1
ATOM 1484 C CA . ARG B 1 26 ? 9.945 -5.121 6.875 1 96.62 26 ARG B CA 1
ATOM 1485 C C . ARG B 1 26 ? 10.312 -5.852 5.586 1 96.62 26 ARG B C 1
ATOM 1487 O O . ARG B 1 26 ? 10.867 -6.953 5.629 1 96.62 26 ARG B O 1
ATOM 1494 N N . VAL B 1 27 ? 10.047 -5.23 4.48 1 98.62 27 VAL B N 1
ATOM 1495 C CA . VAL B 1 27 ? 10.375 -5.789 3.174 1 98.62 27 VAL B CA 1
ATOM 1496 C C . VAL B 1 27 ? 11.883 -6.059 3.088 1 98.62 27 VAL B C 1
ATOM 1498 O O . VAL B 1 27 ? 12.32 -6.938 2.346 1 98.62 27 VAL B O 1
ATOM 1501 N N . LEU B 1 28 ? 12.688 -5.301 3.885 1 98.81 28 LEU B N 1
ATOM 1502 C CA . LEU B 1 28 ? 14.133 -5.52 3.896 1 98.81 28 LEU B CA 1
ATOM 1503 C C . LEU B 1 28 ? 14.461 -6.914 4.41 1 98.81 28 LEU B C 1
ATOM 1505 O O . LEU B 1 28 ? 15.32 -7.602 3.844 1 98.81 28 LEU B O 1
ATOM 1509 N N . SER B 1 29 ? 13.797 -7.363 5.473 1 98.69 29 SER B N 1
ATOM 1510 C CA . SER B 1 29 ? 14.023 -8.711 5.984 1 98.69 29 SER B CA 1
ATOM 1511 C C . SER B 1 29 ? 13.594 -9.766 4.973 1 98.69 29 SER B C 1
ATOM 1513 O O . SER B 1 29 ? 14.195 -10.836 4.887 1 98.69 29 SER B O 1
ATOM 1515 N N . LEU B 1 30 ? 12.57 -9.461 4.238 1 98.75 30 LEU B N 1
ATOM 1516 C CA . LEU B 1 30 ? 12.133 -10.367 3.176 1 98.75 30 LEU B CA 1
ATOM 1517 C C . LEU B 1 30 ? 13.18 -10.453 2.07 1 98.75 30 LEU B C 1
ATOM 1519 O O . LEU B 1 30 ? 13.484 -11.539 1.583 1 98.75 30 LEU B O 1
ATOM 1523 N N . ALA B 1 31 ? 13.695 -9.312 1.665 1 98.88 31 ALA B N 1
ATOM 1524 C CA . ALA B 1 31 ? 14.742 -9.281 0.652 1 98.88 31 ALA B CA 1
ATOM 1525 C C . ALA B 1 31 ? 15.945 -10.125 1.085 1 98.88 31 ALA B C 1
ATOM 1527 O O . ALA B 1 31 ? 16.531 -10.852 0.277 1 98.88 31 ALA B O 1
ATOM 1528 N N . LYS B 1 32 ? 16.266 -10.039 2.348 1 98.81 32 LYS B N 1
ATOM 1529 C CA . LYS B 1 32 ? 17.391 -10.805 2.887 1 98.81 32 LYS B CA 1
ATOM 1530 C C . LYS B 1 32 ? 17.078 -12.297 2.922 1 98.81 32 LYS B C 1
ATOM 1532 O O . LYS B 1 32 ? 17.969 -13.133 2.729 1 98.81 32 LYS B O 1
ATOM 1537 N N . ALA B 1 33 ? 15.844 -12.648 3.111 1 98.5 33 ALA B N 1
ATOM 1538 C CA . ALA B 1 33 ? 15.43 -14.047 3.221 1 98.5 33 ALA B CA 1
ATOM 1539 C C . ALA B 1 33 ? 15.289 -14.68 1.843 1 98.5 33 ALA B C 1
ATOM 1541 O O . ALA B 1 33 ? 15.391 -15.906 1.704 1 98.5 33 ALA B O 1
ATOM 1542 N N . MET B 1 34 ? 14.992 -13.891 0.791 1 98.62 34 MET B N 1
ATOM 1543 C CA . MET B 1 34 ? 14.812 -14.398 -0.567 1 98.62 34 MET B CA 1
ATOM 1544 C C . MET B 1 34 ? 16.109 -14.984 -1.11 1 98.62 34 MET B C 1
ATOM 1546 O O . MET B 1 34 ? 17.156 -14.336 -1.065 1 98.62 34 MET B O 1
ATOM 1550 N N . PRO B 1 35 ? 16.109 -16.234 -1.593 1 98.75 35 PRO B N 1
ATOM 1551 C CA . PRO B 1 35 ? 17.312 -16.812 -2.162 1 98.75 35 PRO B CA 1
ATOM 1552 C C . PRO B 1 35 ? 17.828 -16.062 -3.387 1 98.75 35 PRO B C 1
ATOM 1554 O O . PRO B 1 35 ? 17.016 -15.586 -4.199 1 98.75 35 PRO B O 1
ATOM 1557 N N . ALA B 1 36 ? 19.141 -15.984 -3.496 1 98.75 36 ALA B N 1
ATOM 1558 C CA . ALA B 1 36 ? 19.781 -15.242 -4.586 1 98.75 36 ALA B CA 1
ATOM 1559 C C . ALA B 1 36 ? 19.297 -15.742 -5.941 1 98.75 36 ALA B C 1
ATOM 1561 O O . ALA B 1 36 ? 19.109 -14.953 -6.871 1 98.75 36 ALA B O 1
ATOM 1562 N N . GLU B 1 37 ? 19.094 -17.016 -6.109 1 98.56 37 GLU B N 1
ATOM 1563 C CA . GLU B 1 37 ? 18.719 -17.625 -7.387 1 98.56 37 GLU B CA 1
ATOM 1564 C C . GLU B 1 37 ? 17.312 -17.203 -7.805 1 98.56 37 GLU B C 1
ATOM 1566 O O . GLU B 1 37 ? 16.922 -17.375 -8.961 1 98.56 37 GLU B O 1
ATOM 1571 N N . LYS B 1 38 ? 16.531 -16.609 -6.852 1 98.69 38 LYS B N 1
ATOM 1572 C CA . LYS B 1 38 ? 15.156 -16.203 -7.148 1 98.69 38 LYS B CA 1
ATOM 1573 C C . LYS B 1 38 ? 15.078 -14.719 -7.488 1 98.69 38 LYS B C 1
ATOM 1575 O O . LYS B 1 38 ? 14.016 -14.211 -7.832 1 98.69 38 LYS B O 1
ATOM 1580 N N . TYR B 1 39 ? 16.141 -14 -7.461 1 98.81 39 TYR B N 1
ATOM 1581 C CA . TYR B 1 39 ? 16.125 -12.562 -7.68 1 98.81 39 TYR B CA 1
ATOM 1582 C C . TYR B 1 39 ? 15.781 -12.234 -9.125 1 98.81 39 TYR B C 1
ATOM 1584 O O . TYR B 1 39 ? 15.227 -11.172 -9.414 1 98.81 39 TYR B O 1
ATOM 1592 N N . SER B 1 40 ? 16.078 -13.086 -10.047 1 98.44 40 SER B N 1
ATOM 1593 C CA . SER B 1 40 ? 15.75 -12.844 -11.445 1 98.44 40 SER B CA 1
ATOM 1594 C C . SER B 1 40 ? 14.383 -13.414 -11.805 1 98.44 40 SER B C 1
ATOM 1596 O O . SER B 1 40 ? 13.906 -13.25 -12.93 1 98.44 40 SER B O 1
ATOM 1598 N N . TRP B 1 41 ? 13.75 -14.125 -10.867 1 98.62 41 TRP B N 1
ATOM 1599 C CA . TRP B 1 41 ? 12.438 -14.711 -11.125 1 98.62 41 TRP B CA 1
ATOM 1600 C C . TRP B 1 41 ? 11.406 -13.633 -11.398 1 98.62 41 TRP B C 1
ATOM 1602 O O . TRP B 1 41 ? 11.398 -12.586 -10.75 1 98.62 41 TRP B O 1
ATOM 1612 N N . ARG B 1 42 ? 10.492 -13.82 -12.281 1 98.5 42 ARG B N 1
ATOM 1613 C CA . ARG B 1 42 ? 9.336 -13 -12.617 1 98.5 42 ARG B CA 1
ATOM 1614 C C . ARG B 1 42 ? 8.133 -13.867 -12.969 1 98.5 42 ARG B C 1
ATOM 1616 O O . ARG B 1 42 ? 8.297 -14.992 -13.453 1 98.5 42 ARG B O 1
ATOM 1623 N N . PRO B 1 43 ? 6.957 -13.375 -12.75 1 97.81 43 PRO B N 1
ATOM 1624 C CA . PRO B 1 43 ? 5.777 -14.211 -12.992 1 97.81 43 PRO B CA 1
ATOM 1625 C C . PRO B 1 43 ? 5.48 -14.398 -14.477 1 97.81 43 PRO B C 1
ATOM 1627 O O . PRO B 1 43 ? 4.691 -15.273 -14.844 1 97.81 43 PRO B O 1
ATOM 1630 N N . GLY B 1 44 ? 6 -13.562 -15.289 1 96.38 44 GLY B N 1
ATOM 1631 C CA . GLY B 1 44 ? 5.82 -13.641 -16.734 1 96.38 44 GLY B CA 1
ATOM 1632 C C . GLY B 1 44 ? 6.664 -12.633 -17.5 1 96.38 44 GLY B C 1
ATOM 1633 O O . GLY B 1 44 ? 7.25 -11.727 -16.891 1 96.38 44 GLY B O 1
ATOM 1634 N N . GLU B 1 45 ? 6.746 -12.859 -18.828 1 95.19 45 GLU B N 1
ATOM 1635 C CA . GLU B 1 45 ? 7.5 -11.945 -19.688 1 95.19 45 GLU B CA 1
ATOM 1636 C C . GLU B 1 45 ? 6.969 -10.523 -19.562 1 95.19 45 GLU B C 1
ATOM 1638 O O . GLU B 1 45 ? 5.754 -10.297 -19.562 1 95.19 45 GLU B O 1
ATOM 1643 N N . GLY B 1 46 ? 7.867 -9.586 -19.344 1 94.94 46 GLY B N 1
ATOM 1644 C CA . GLY B 1 46 ? 7.484 -8.18 -19.297 1 94.94 46 GLY B CA 1
ATOM 1645 C C . GLY B 1 46 ? 7.043 -7.73 -17.922 1 94.94 46 GLY B C 1
ATOM 1646 O O . GLY B 1 46 ? 6.75 -6.551 -17.703 1 94.94 46 GLY B O 1
ATOM 1647 N N . VAL B 1 47 ? 6.965 -8.633 -17.031 1 97.44 47 VAL B N 1
ATOM 1648 C CA . VAL B 1 47 ? 6.578 -8.289 -15.672 1 97.44 47 VAL B CA 1
ATOM 1649 C C . VAL B 1 47 ? 7.824 -8.156 -14.797 1 97.44 47 VAL B C 1
ATOM 1651 O O . VAL B 1 47 ? 8.797 -8.898 -14.977 1 97.44 47 VAL B O 1
ATOM 1654 N N . SER B 1 48 ? 7.797 -7.242 -13.891 1 98.19 48 SER B N 1
ATOM 1655 C CA . SER B 1 48 ? 8.953 -6.98 -13.047 1 98.19 48 SER B CA 1
ATOM 1656 C C . SER B 1 48 ? 9.398 -8.234 -12.305 1 98.19 48 SER B C 1
ATOM 1658 O O . SER B 1 48 ? 8.562 -8.992 -11.797 1 98.19 48 SER B O 1
ATOM 1660 N N . SER B 1 49 ? 10.711 -8.43 -12.25 1 98.81 49 SER B N 1
ATOM 1661 C CA . SER B 1 49 ? 11.297 -9.516 -11.469 1 98.81 49 SER B CA 1
ATOM 1662 C C . SER B 1 49 ? 11.352 -9.148 -9.984 1 98.81 49 SER B C 1
ATOM 1664 O O . SER B 1 49 ? 11.078 -8.008 -9.609 1 98.81 49 SER B O 1
ATOM 1666 N N . VAL B 1 50 ? 11.727 -10.141 -9.164 1 98.88 50 VAL B N 1
ATOM 1667 C CA . VAL B 1 50 ? 11.906 -9.93 -7.73 1 98.88 50 VAL B CA 1
ATOM 1668 C C . VAL B 1 50 ? 12.875 -8.773 -7.496 1 98.88 50 VAL B C 1
ATOM 1670 O O . VAL B 1 50 ? 12.57 -7.844 -6.75 1 98.88 50 VAL B O 1
ATOM 1673 N N . GLU B 1 51 ? 14.047 -8.82 -8.117 1 98.88 51 GLU B N 1
ATOM 1674 C CA . GLU B 1 51 ? 15.039 -7.781 -7.867 1 98.88 51 GLU B CA 1
ATOM 1675 C C . GLU B 1 51 ? 14.586 -6.43 -8.414 1 98.88 51 GLU B C 1
ATOM 1677 O O . GLU B 1 51 ? 14.883 -5.387 -7.828 1 98.88 51 GLU B O 1
ATOM 1682 N N . GLU B 1 52 ? 13.805 -6.422 -9.492 1 98.88 52 GLU B N 1
ATOM 1683 C CA . GLU B 1 52 ? 13.273 -5.168 -10.016 1 98.88 52 GLU B CA 1
ATOM 1684 C C . GLU B 1 52 ? 12.258 -4.555 -9.062 1 98.88 52 GLU B C 1
ATOM 1686 O O . GLU B 1 52 ? 12.156 -3.332 -8.945 1 98.88 52 GLU B O 1
ATOM 1691 N N . VAL B 1 53 ? 11.469 -5.391 -8.383 1 98.94 53 VAL B N 1
ATOM 1692 C CA . VAL B 1 53 ? 10.508 -4.883 -7.406 1 98.94 53 VAL B CA 1
ATOM 1693 C C . VAL B 1 53 ? 11.25 -4.207 -6.258 1 98.94 53 VAL B C 1
ATOM 1695 O O . VAL B 1 53 ? 10.906 -3.092 -5.855 1 98.94 53 VAL B O 1
ATOM 1698 N N . TYR B 1 54 ? 12.266 -4.84 -5.707 1 98.94 54 TYR B N 1
ATOM 1699 C CA . TYR B 1 54 ? 13.023 -4.262 -4.605 1 98.94 54 TYR B CA 1
ATOM 1700 C C . TYR B 1 54 ? 13.711 -2.969 -5.035 1 98.94 54 TYR B C 1
ATOM 1702 O O . TYR B 1 54 ? 13.703 -1.979 -4.301 1 98.94 54 TYR B O 1
ATOM 1710 N N . THR B 1 55 ? 14.312 -2.973 -6.246 1 98.94 55 THR B N 1
ATOM 1711 C CA . THR B 1 55 ? 15.008 -1.774 -6.703 1 98.94 55 THR B CA 1
ATOM 1712 C C . THR B 1 55 ? 14.016 -0.673 -7.059 1 98.94 55 THR B C 1
ATOM 1714 O O . THR B 1 55 ? 14.312 0.513 -6.898 1 98.94 55 THR B O 1
ATOM 1717 N N . HIS B 1 56 ? 12.836 -1.052 -7.508 1 98.94 56 HIS B N 1
ATOM 1718 C CA . HIS B 1 56 ? 11.773 -0.076 -7.742 1 98.94 56 HIS B CA 1
ATOM 1719 C C . HIS B 1 56 ? 11.367 0.615 -6.449 1 98.94 56 HIS B C 1
ATOM 1721 O O . HIS B 1 56 ? 11.203 1.837 -6.414 1 98.94 56 HIS B O 1
ATOM 1727 N N . ILE B 1 57 ? 11.188 -0.158 -5.387 1 98.94 57 ILE B N 1
ATOM 1728 C CA . ILE B 1 57 ? 10.914 0.421 -4.074 1 98.94 57 ILE B CA 1
ATOM 1729 C C . ILE B 1 57 ? 12.023 1.393 -3.697 1 98.94 57 ILE B C 1
ATOM 1731 O O . ILE B 1 57 ? 11.758 2.525 -3.291 1 98.94 57 ILE B O 1
ATOM 1735 N N . ALA B 1 58 ? 13.273 0.984 -3.873 1 98.94 58 ALA B N 1
ATOM 1736 C CA . ALA B 1 58 ? 14.414 1.819 -3.529 1 98.94 58 ALA B CA 1
ATOM 1737 C C . ALA B 1 58 ? 14.422 3.111 -4.344 1 98.94 58 ALA B C 1
ATOM 1739 O O . ALA B 1 58 ? 14.617 4.195 -3.795 1 98.94 58 ALA B O 1
ATOM 1740 N N . ARG B 1 59 ? 14.211 2.977 -5.605 1 98.94 59 ARG B N 1
ATOM 1741 C CA . ARG B 1 59 ? 14.242 4.145 -6.48 1 98.94 59 ARG B CA 1
ATOM 1742 C C . ARG B 1 59 ? 13.25 5.203 -6.02 1 98.94 59 ARG B C 1
ATOM 1744 O O . ARG B 1 59 ? 13.609 6.375 -5.879 1 98.94 59 ARG B O 1
ATOM 1751 N N . TYR B 1 60 ? 12.102 4.828 -5.734 1 98.81 60 TYR B N 1
ATOM 1752 C CA . TYR B 1 60 ? 11.055 5.805 -5.461 1 98.81 60 TYR B CA 1
ATOM 1753 C C . TYR B 1 60 ? 11.164 6.332 -4.035 1 98.81 60 TYR B C 1
ATOM 1755 O O . TYR B 1 60 ? 10.648 7.41 -3.723 1 98.81 60 TYR B O 1
ATOM 1763 N N . ASN B 1 61 ? 11.812 5.555 -3.117 1 98.81 61 ASN B N 1
ATOM 1764 C CA . ASN B 1 61 ? 12.203 6.117 -1.829 1 98.81 61 ASN B CA 1
ATOM 1765 C C . ASN B 1 61 ? 13.062 7.371 -2 1 98.81 61 ASN B C 1
ATOM 1767 O O . ASN B 1 61 ? 12.891 8.344 -1.264 1 98.81 61 ASN B O 1
ATOM 1771 N N . PHE B 1 62 ? 13.961 7.352 -2.961 1 98.81 62 PHE B N 1
ATOM 1772 C CA . PHE B 1 62 ? 14.797 8.508 -3.244 1 98.81 62 PHE B CA 1
ATOM 1773 C C . PHE B 1 62 ? 14.031 9.547 -4.062 1 98.81 62 PHE B C 1
ATOM 1775 O O . PHE B 1 62 ? 14.07 10.734 -3.762 1 98.81 62 PHE B O 1
ATOM 1782 N N . TYR B 1 63 ? 13.352 9.086 -5.082 1 98.69 63 TYR B N 1
ATOM 1783 C CA . TYR B 1 63 ? 12.766 9.906 -6.137 1 98.69 63 TYR B CA 1
ATOM 1784 C C . TYR B 1 63 ? 11.766 10.906 -5.555 1 98.69 63 TYR B C 1
ATOM 1786 O O . TYR B 1 63 ? 11.805 12.094 -5.887 1 98.69 63 TYR B O 1
ATOM 1794 N N . TYR B 1 64 ? 10.852 10.453 -4.727 1 98.56 64 TYR B N 1
ATOM 1795 C CA . TYR B 1 64 ? 9.805 11.336 -4.223 1 98.56 64 TYR B CA 1
ATOM 1796 C C . TYR B 1 64 ? 10.398 12.477 -3.404 1 98.56 64 TYR B C 1
ATOM 1798 O O . 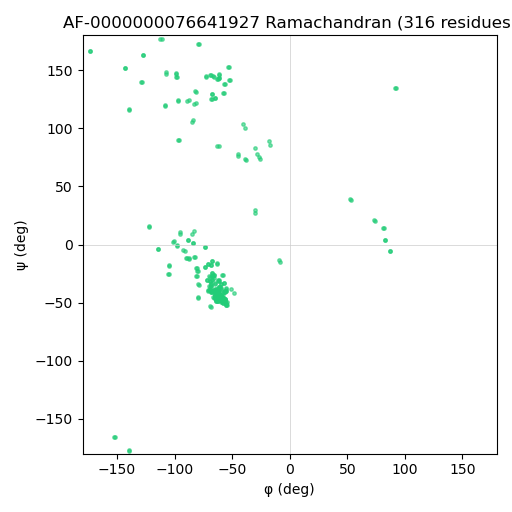TYR B 1 64 ? 9.977 13.625 -3.533 1 98.56 64 TYR B O 1
ATOM 1806 N N . LEU B 1 65 ? 11.375 12.172 -2.48 1 98.25 65 LEU B N 1
ATOM 1807 C CA . LEU B 1 65 ? 11.984 13.211 -1.664 1 98.25 65 LEU B CA 1
ATOM 1808 C C . LEU B 1 65 ? 12.812 14.164 -2.523 1 98.25 65 LEU B C 1
ATOM 1810 O O . LEU B 1 65 ? 12.758 15.383 -2.338 1 98.25 65 LEU B O 1
ATOM 1814 N N . GLN B 1 66 ? 13.5 13.617 -3.475 1 97.81 66 GLN B N 1
ATOM 1815 C CA . GLN B 1 66 ? 14.336 14.438 -4.344 1 97.81 66 GLN B CA 1
ATOM 1816 C C . GLN B 1 66 ? 13.484 15.32 -5.25 1 97.81 66 GLN B C 1
ATOM 1818 O O . GLN B 1 66 ? 13.648 16.547 -5.262 1 97.81 66 GLN B O 1
ATOM 1823 N N . ASN B 1 67 ? 12.586 14.75 -5.949 1 97.25 67 ASN B N 1
ATOM 1824 C CA . ASN B 1 67 ? 11.867 15.43 -7.027 1 97.25 67 ASN B CA 1
ATOM 1825 C C . ASN B 1 67 ? 10.766 16.328 -6.488 1 97.25 67 ASN B C 1
ATOM 1827 O O . ASN B 1 67 ? 10.5 17.391 -7.047 1 97.25 67 ASN B O 1
ATOM 1831 N N . SER B 1 68 ? 10.141 15.93 -5.418 1 96.94 68 SER B N 1
ATOM 1832 C CA . SER B 1 68 ? 8.977 16.688 -4.953 1 96.94 68 SER B CA 1
ATOM 1833 C C . SER B 1 68 ? 9.312 17.516 -3.717 1 96.94 68 SER B C 1
ATOM 1835 O O . SER B 1 68 ? 8.68 18.547 -3.461 1 96.94 68 SER B O 1
ATOM 1837 N N . LEU B 1 69 ? 10.32 17.094 -2.936 1 96.69 69 LEU B N 1
ATOM 1838 C CA . LEU B 1 69 ? 10.586 17.797 -1.695 1 96.69 69 LEU B CA 1
ATOM 1839 C C . LEU B 1 69 ? 11.953 18.484 -1.747 1 96.69 69 LEU B C 1
ATOM 1841 O O . LEU B 1 69 ? 12.352 19.156 -0.792 1 96.69 69 LEU B O 1
ATOM 1845 N N . GLY B 1 70 ? 12.703 18.297 -2.797 1 95.62 70 GLY B N 1
ATOM 1846 C CA . GLY B 1 70 ? 13.953 19 -3.01 1 95.62 70 GLY B CA 1
ATOM 1847 C C . GLY B 1 70 ? 15.078 18.5 -2.111 1 95.62 70 GLY B C 1
ATOM 1848 O O . GLY B 1 70 ? 16.016 19.234 -1.829 1 95.62 70 GLY B O 1
ATOM 1849 N N . VAL B 1 71 ? 14.906 17.344 -1.624 1 96.56 71 VAL B N 1
ATOM 1850 C CA . VAL B 1 71 ? 15.93 16.766 -0.755 1 96.56 71 VAL B CA 1
ATOM 1851 C C . VAL B 1 71 ? 17.047 16.156 -1.603 1 96.56 71 VAL B C 1
ATOM 1853 O O . VAL B 1 71 ? 16.781 15.422 -2.557 1 96.56 71 VAL B O 1
ATOM 1856 N N . SER B 1 72 ? 18.281 16.516 -1.235 1 96 72 SER B N 1
ATOM 1857 C CA . SER B 1 72 ? 19.422 15.977 -1.984 1 96 72 SER B CA 1
ATOM 1858 C C . SER B 1 72 ? 19.578 14.477 -1.751 1 96 72 SER B C 1
ATOM 1860 O O . SER B 1 72 ? 19.297 13.977 -0.663 1 96 72 SER B O 1
ATOM 1862 N N . VAL B 1 73 ? 20 13.805 -2.76 1 97.44 73 VAL B N 1
ATOM 1863 C CA . VAL B 1 73 ? 20.328 12.383 -2.664 1 97.44 73 VAL B CA 1
ATOM 1864 C C . VAL B 1 73 ? 21.844 12.219 -2.502 1 97.44 73 VAL B C 1
ATOM 1866 O O . VAL B 1 73 ? 22.609 13.055 -2.973 1 97.44 73 VAL B O 1
ATOM 1869 N N . PRO B 1 74 ? 22.234 11.18 -1.768 1 97.12 74 PRO B N 1
ATOM 1870 C CA . PRO B 1 74 ? 23.672 10.938 -1.64 1 97.12 74 PRO B CA 1
ATOM 1871 C C . PRO B 1 74 ? 24.375 10.852 -2.992 1 97.12 74 PRO B C 1
ATOM 1873 O O . PRO B 1 74 ? 23.812 10.344 -3.959 1 97.12 74 PRO B O 1
ATOM 1876 N N . ASP B 1 75 ? 25.672 11.188 -3.033 1 96.12 75 ASP B N 1
ATOM 1877 C CA . ASP B 1 75 ? 26.438 11.305 -4.262 1 96.12 75 ASP B CA 1
ATOM 1878 C C . ASP B 1 75 ? 26.625 9.945 -4.934 1 96.12 75 ASP B C 1
ATOM 1880 O O . ASP B 1 75 ? 26.797 9.867 -6.152 1 96.12 75 ASP B O 1
ATOM 1884 N N . ASP B 1 76 ? 26.594 8.93 -4.203 1 97.06 76 ASP B N 1
ATOM 1885 C CA . ASP B 1 76 ? 26.875 7.605 -4.738 1 97.06 76 ASP B CA 1
ATOM 1886 C C . ASP B 1 76 ? 25.625 6.934 -5.273 1 97.06 76 ASP B C 1
ATOM 1888 O O . ASP B 1 76 ? 25.656 5.773 -5.684 1 97.06 76 ASP B O 1
ATOM 1892 N N . VAL B 1 77 ? 24.516 7.633 -5.254 1 98.12 77 VAL B N 1
ATOM 1893 C CA . VAL B 1 77 ? 23.25 7.047 -5.688 1 98.12 77 VAL B CA 1
ATOM 1894 C C . VAL B 1 77 ? 22.828 7.656 -7.023 1 98.12 77 VAL B C 1
ATOM 1896 O O . VAL B 1 77 ? 22.672 8.875 -7.133 1 98.12 77 VAL B O 1
ATOM 1899 N N . ASP B 1 78 ? 22.703 6.863 -8.031 1 98.12 78 ASP B N 1
ATOM 1900 C CA . ASP B 1 78 ? 22.125 7.23 -9.32 1 98.12 78 ASP B CA 1
ATOM 1901 C C . ASP B 1 78 ? 20.641 6.832 -9.398 1 98.12 78 ASP B C 1
ATOM 1903 O O . ASP B 1 78 ? 20.312 5.75 -9.883 1 98.12 78 ASP B O 1
ATOM 1907 N N . VAL B 1 79 ? 19.781 7.719 -9 1 98.38 79 VAL B N 1
ATOM 1908 C CA . VAL B 1 79 ? 18.37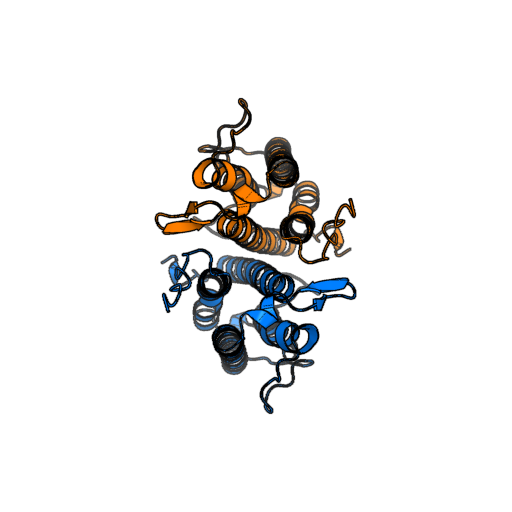5 7.438 -8.797 1 98.38 79 VAL B CA 1
ATOM 1909 C C . VAL B 1 79 ? 17.766 6.902 -10.094 1 98.38 79 VAL B C 1
ATOM 1911 O O . VAL B 1 79 ? 17 5.93 -10.07 1 98.38 79 VAL B O 1
ATOM 1914 N N . ASP B 1 80 ? 18.094 7.422 -11.242 1 97.19 80 ASP B N 1
ATOM 1915 C CA . ASP B 1 80 ? 17.469 7.098 -12.516 1 97.19 80 ASP B CA 1
ATOM 1916 C C . ASP B 1 80 ? 17.844 5.691 -12.977 1 97.19 80 ASP B C 1
ATOM 1918 O O . ASP B 1 80 ? 17.172 5.102 -13.82 1 97.19 80 ASP B O 1
ATOM 1922 N N . ASN B 1 81 ? 18.891 5.117 -12.391 1 98.38 81 ASN B N 1
ATOM 1923 C CA . ASN B 1 81 ? 19.375 3.83 -12.883 1 98.38 81 ASN B CA 1
ATOM 1924 C C . ASN B 1 81 ? 19.359 2.771 -11.781 1 98.38 81 ASN B C 1
ATOM 1926 O O . ASN B 1 81 ? 20 1.726 -11.906 1 98.38 81 ASN B O 1
ATOM 1930 N N . ILE B 1 82 ? 18.703 2.984 -10.766 1 98.69 82 ILE B N 1
ATOM 1931 C CA . ILE B 1 82 ? 18.672 2.057 -9.641 1 98.69 82 ILE B CA 1
ATOM 1932 C C . ILE B 1 82 ? 18.094 0.715 -10.094 1 98.69 82 ILE B C 1
ATOM 1934 O O . ILE B 1 82 ? 18.562 -0.342 -9.656 1 98.69 82 ILE B O 1
ATOM 1938 N N . GLU B 1 83 ? 17.125 0.719 -10.984 1 98.25 83 GLU B N 1
ATOM 1939 C CA . GLU B 1 83 ? 16.438 -0.508 -11.383 1 98.25 83 GLU B CA 1
ATOM 1940 C C . GLU B 1 83 ? 17.328 -1.365 -12.281 1 98.25 83 GLU B C 1
ATOM 1942 O O . GLU B 1 83 ? 16.969 -2.5 -12.609 1 98.25 83 GLU B O 1
ATOM 1947 N N . SER B 1 84 ? 18.547 -0.885 -12.617 1 98.19 84 SER B N 1
ATOM 1948 C CA . SER B 1 84 ? 19.531 -1.677 -13.359 1 98.19 84 SER B CA 1
ATOM 1949 C C . SER B 1 84 ? 20.422 -2.475 -12.422 1 98.19 84 SER B C 1
ATOM 1951 O O . SER B 1 84 ? 21.172 -3.346 -12.859 1 98.19 84 SER B O 1
ATOM 1953 N N . ILE B 1 85 ? 20.359 -2.164 -11.133 1 98.5 85 ILE B N 1
ATOM 1954 C CA . ILE B 1 85 ? 21.156 -2.896 -10.148 1 98.5 85 ILE B CA 1
ATOM 1955 C C . ILE B 1 85 ? 20.641 -4.332 -10.039 1 98.5 85 ILE B C 1
ATOM 1957 O O . ILE B 1 85 ? 19.438 -4.562 -9.891 1 98.5 85 ILE B O 1
ATOM 1961 N N . THR B 1 86 ? 21.562 -5.301 -10.141 1 98.31 86 THR B N 1
ATOM 1962 C CA . THR B 1 86 ? 21.234 -6.719 -10.062 1 98.31 86 THR B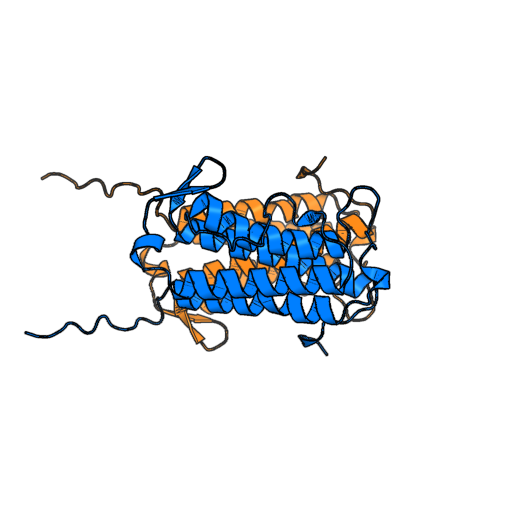 CA 1
ATOM 1963 C C . THR B 1 86 ? 22.094 -7.418 -9.016 1 98.31 86 THR B C 1
ATOM 1965 O O . THR B 1 86 ? 23.094 -6.875 -8.57 1 98.31 86 THR B O 1
ATOM 1968 N N . GLY B 1 87 ? 21.625 -8.602 -8.633 1 98.44 87 GLY B N 1
ATOM 1969 C CA . GLY B 1 87 ? 22.328 -9.375 -7.621 1 98.44 87 GLY B CA 1
ATOM 1970 C C . GLY B 1 87 ? 21.844 -9.109 -6.211 1 98.44 87 GLY B C 1
ATOM 1971 O O . GLY B 1 87 ? 21.656 -7.953 -5.824 1 98.44 87 GLY B O 1
ATOM 1972 N N . LYS B 1 88 ? 21.641 -10.156 -5.453 1 98.75 88 LYS B N 1
ATOM 1973 C CA . LYS B 1 88 ? 21.016 -10.086 -4.129 1 98.75 88 LYS B CA 1
ATOM 1974 C C . LYS B 1 88 ? 21.766 -9.094 -3.234 1 98.75 88 LYS B C 1
ATOM 1976 O O . LYS B 1 88 ? 21.141 -8.219 -2.625 1 98.75 88 LYS B O 1
ATOM 1981 N N . GLU B 1 89 ? 23.047 -9.172 -3.123 1 98.81 89 GLU B N 1
ATOM 1982 C CA . GLU B 1 89 ? 23.812 -8.328 -2.209 1 98.81 89 GLU B CA 1
ATOM 1983 C C . GLU B 1 89 ? 23.656 -6.852 -2.551 1 98.81 89 GLU B C 1
ATOM 1985 O O . GLU B 1 89 ? 23.359 -6.035 -1.677 1 98.81 89 GLU B O 1
ATOM 1990 N N . GLU B 1 90 ? 23.812 -6.516 -3.803 1 98.81 90 GLU B N 1
ATOM 1991 C CA . GLU B 1 90 ? 23.734 -5.129 -4.25 1 98.81 90 GLU B CA 1
ATOM 1992 C C . GLU B 1 90 ? 22.312 -4.586 -4.105 1 98.81 90 GLU B C 1
ATOM 1994 O O . GLU B 1 90 ? 22.125 -3.434 -3.713 1 98.81 90 GLU B O 1
ATOM 1999 N N . VAL B 1 91 ? 21.328 -5.406 -4.449 1 98.88 91 VAL B N 1
ATOM 2000 C CA . VAL B 1 91 ? 19.938 -5.008 -4.363 1 98.88 91 VAL B CA 1
ATOM 2001 C C . VAL B 1 91 ? 19.547 -4.766 -2.904 1 98.88 91 VAL B C 1
ATOM 2003 O O . VAL B 1 91 ? 18.922 -3.758 -2.578 1 98.88 91 VAL B O 1
ATOM 2006 N N . VAL B 1 92 ? 19.938 -5.668 -2.002 1 98.94 92 VAL B N 1
ATOM 2007 C CA . VAL B 1 92 ? 19.641 -5.52 -0.58 1 98.94 92 VAL B CA 1
ATOM 2008 C C . VAL B 1 92 ? 20.312 -4.254 -0.044 1 98.94 92 VAL B C 1
ATOM 2010 O O . VAL B 1 92 ? 19.719 -3.514 0.737 1 98.94 92 VAL B O 1
ATOM 2013 N N . GLU B 1 93 ? 21.516 -3.996 -0.466 1 98.88 93 GLU B N 1
ATOM 2014 C CA . GLU B 1 93 ? 22.25 -2.826 -0.003 1 98.88 93 GLU B CA 1
ATOM 2015 C C . GLU B 1 93 ? 21.547 -1.534 -0.4 1 98.88 93 GLU B C 1
ATOM 2017 O O . GLU B 1 93 ? 21.359 -0.641 0.43 1 98.88 93 GLU B O 1
ATOM 2022 N N . ILE B 1 94 ? 21.141 -1.386 -1.666 1 98.88 94 ILE B N 1
ATOM 2023 C CA . ILE B 1 94 ? 20.516 -0.145 -2.117 1 98.88 94 ILE B CA 1
ATOM 2024 C C . ILE B 1 94 ? 19.141 0.002 -1.481 1 98.88 94 ILE B C 1
ATOM 2026 O O . ILE B 1 94 ? 18.703 1.114 -1.168 1 98.88 94 ILE B O 1
ATOM 2030 N N . LEU B 1 95 ? 18.391 -1.119 -1.306 1 98.94 95 LEU B N 1
ATOM 2031 C CA . LEU B 1 95 ? 17.109 -1.08 -0.603 1 98.94 95 LEU B CA 1
ATOM 2032 C C . LEU B 1 95 ? 17.297 -0.556 0.818 1 98.94 95 LEU B C 1
ATOM 2034 O O . LEU B 1 95 ? 16.5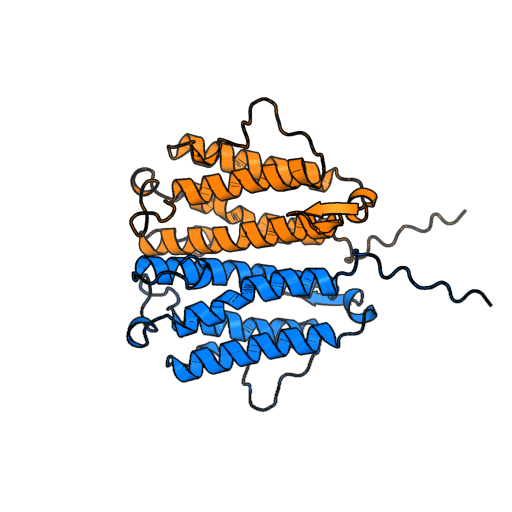62 0.345 1.247 1 98.94 95 LEU B O 1
ATOM 2038 N N . GLU B 1 96 ? 18.281 -1.106 1.504 1 98.88 96 GLU B N 1
ATOM 2039 C CA . GLU B 1 96 ? 18.562 -0.674 2.869 1 98.88 96 GLU B CA 1
ATOM 2040 C C . GLU B 1 96 ? 18.953 0.801 2.912 1 98.88 96 GLU B C 1
ATOM 2042 O O . GLU B 1 96 ? 18.453 1.555 3.754 1 98.88 96 GLU B O 1
ATOM 2047 N N . GLN B 1 97 ? 19.797 1.208 2.035 1 98.81 97 GLN B N 1
ATOM 2048 C CA . GLN B 1 97 ? 20.219 2.604 1.976 1 98.81 97 GLN B CA 1
ATOM 2049 C C . GLN B 1 97 ? 19.031 3.527 1.732 1 98.81 97 GLN B C 1
ATOM 2051 O O . GLN B 1 97 ? 18.938 4.59 2.348 1 98.81 97 GLN B O 1
ATOM 2056 N N . SER B 1 98 ? 18.172 3.143 0.829 1 98.88 98 SER B N 1
ATOM 2057 C CA . SER B 1 98 ? 17.016 3.969 0.498 1 98.88 98 SER B CA 1
ATOM 2058 C C . SER B 1 98 ? 16.078 4.117 1.695 1 98.88 98 SER B C 1
ATOM 2060 O O . SER B 1 98 ? 15.5 5.184 1.908 1 98.88 98 SER B O 1
ATOM 2062 N N . ILE B 1 99 ? 15.891 3.037 2.467 1 98.88 99 ILE B N 1
ATOM 2063 C CA . ILE B 1 99 ? 15.039 3.045 3.65 1 98.88 99 ILE B CA 1
ATOM 2064 C C . ILE B 1 99 ? 15.625 3.979 4.703 1 98.88 99 ILE B C 1
ATOM 2066 O O . ILE B 1 99 ? 14.922 4.824 5.258 1 98.88 99 ILE B O 1
ATOM 2070 N N . GLU B 1 100 ? 16.906 3.877 4.926 1 98.62 100 GLU B N 1
ATOM 2071 C CA . GLU B 1 100 ? 17.562 4.727 5.91 1 98.62 100 GLU B CA 1
ATOM 2072 C C . GLU B 1 100 ? 17.531 6.191 5.484 1 98.62 100 GLU B C 1
ATOM 2074 O O . GLU B 1 100 ? 17.391 7.086 6.32 1 98.62 100 GLU B O 1
ATOM 2079 N N . TYR B 1 101 ? 17.719 6.406 4.195 1 98.62 101 TYR B N 1
ATOM 2080 C CA . TYR B 1 101 ? 17.641 7.754 3.641 1 98.62 101 TYR B CA 1
ATOM 2081 C C . TYR B 1 101 ? 16.312 8.406 3.969 1 98.62 101 TYR B C 1
ATOM 2083 O O . TYR B 1 101 ? 16.266 9.516 4.504 1 98.62 101 TYR B O 1
ATOM 2091 N N . VAL B 1 102 ? 15.172 7.738 3.688 1 98.75 102 VAL B N 1
ATOM 2092 C CA . VAL B 1 102 ? 13.844 8.297 3.93 1 98.75 102 VAL B CA 1
ATOM 2093 C C . VAL B 1 102 ? 13.656 8.555 5.426 1 98.75 102 VAL B C 1
ATOM 2095 O O . VAL B 1 102 ? 13.211 9.633 5.824 1 98.75 102 VAL B O 1
ATOM 2098 N N . LYS B 1 103 ? 14.031 7.535 6.262 1 98.12 103 LYS B N 1
ATOM 2099 C CA . LYS B 1 103 ? 13.883 7.68 7.707 1 98.12 103 LYS B CA 1
ATOM 2100 C C . LYS B 1 103 ? 14.617 8.914 8.211 1 98.12 103 LYS B C 1
ATOM 2102 O O . LYS B 1 103 ? 14.047 9.734 8.938 1 98.12 103 LYS B O 1
ATOM 2107 N N . GLY B 1 104 ? 15.852 9.07 7.828 1 97.69 104 GLY B N 1
ATOM 2108 C CA . GLY B 1 104 ? 16.656 10.195 8.266 1 97.69 104 GLY B CA 1
ATOM 2109 C C . GLY B 1 104 ? 16.125 11.539 7.789 1 97.69 104 GLY B C 1
ATOM 2110 O O . GLY B 1 104 ? 16.047 12.492 8.57 1 97.69 104 GLY B O 1
ATOM 2111 N N . GLN B 1 105 ? 15.781 11.602 6.492 1 97.94 105 GLN B N 1
ATOM 2112 C CA . GLN B 1 105 ? 15.344 12.867 5.898 1 97.94 105 GLN B CA 1
ATOM 2113 C C . GLN B 1 105 ? 14.008 13.312 6.484 1 97.94 105 GLN B C 1
ATOM 2115 O O . GLN B 1 105 ? 13.805 14.5 6.746 1 97.94 105 GLN B O 1
ATOM 2120 N N . VAL B 1 106 ? 13.07 12.375 6.707 1 96.94 106 VAL B N 1
ATOM 2121 C CA . VAL B 1 106 ? 11.758 12.734 7.238 1 96.94 106 VAL B CA 1
ATOM 2122 C C . VAL B 1 106 ? 11.891 13.141 8.703 1 96.94 106 VAL B C 1
ATOM 2124 O O . VAL B 1 106 ? 11.242 14.094 9.148 1 96.94 106 VAL B O 1
ATOM 2127 N N . GLU B 1 107 ? 12.734 12.43 9.438 1 95.12 107 GLU B N 1
ATOM 2128 C CA . GLU B 1 107 ? 12.977 12.789 10.828 1 95.12 107 GLU B CA 1
ATOM 2129 C C . GLU B 1 107 ? 13.539 14.211 10.938 1 95.12 107 GLU B C 1
ATOM 2131 O O . GLU B 1 107 ? 13.133 14.977 11.812 1 95.12 107 GLU B O 1
ATOM 2136 N N . ALA B 1 108 ? 14.367 14.617 10.062 1 95.75 108 ALA B N 1
ATOM 2137 C CA . ALA B 1 108 ? 15.055 15.906 10.109 1 95.75 108 ALA B CA 1
ATOM 2138 C C . ALA B 1 108 ? 14.219 17 9.453 1 95.75 108 ALA B C 1
ATOM 2140 O O . ALA B 1 108 ? 14.508 18.188 9.602 1 95.75 108 ALA B O 1
ATOM 2141 N N . MET B 1 109 ? 13.203 16.625 8.781 1 95.12 109 MET B N 1
ATOM 2142 C CA . MET B 1 109 ? 12.414 17.547 7.988 1 95.12 109 MET B CA 1
ATOM 2143 C C . MET B 1 109 ? 11.656 18.531 8.883 1 95.12 109 MET B C 1
ATOM 2145 O O . MET B 1 109 ? 10.977 18.125 9.828 1 95.12 109 MET B O 1
ATOM 2149 N N . PRO B 1 110 ? 11.82 19.859 8.672 1 93.44 110 PRO B N 1
ATOM 2150 C CA . PRO B 1 110 ? 10.992 20.797 9.438 1 93.44 110 PRO B CA 1
ATOM 2151 C C . PRO B 1 110 ? 9.5 20.625 9.18 1 93.44 110 PRO B C 1
ATOM 2153 O O . PRO B 1 110 ? 9.102 20.297 8.055 1 93.44 110 PRO B O 1
ATOM 2156 N N . GLU B 1 111 ? 8.734 20.844 10.188 1 90.94 111 GLU B N 1
ATOM 2157 C CA . GLU B 1 111 ? 7.285 20.688 10.094 1 90.94 111 GLU B CA 1
ATOM 2158 C C . GLU B 1 111 ? 6.707 21.562 8.984 1 90.94 111 GLU B C 1
ATOM 2160 O O . GLU B 1 111 ? 5.738 21.172 8.328 1 90.94 111 GLU B O 1
ATOM 2165 N N . SER B 1 112 ? 7.312 22.719 8.75 1 92.56 112 SER B N 1
ATOM 2166 C CA . SER B 1 112 ? 6.816 23.656 7.738 1 92.56 112 SER B CA 1
ATOM 2167 C C . SER B 1 112 ? 6.848 23.016 6.352 1 92.56 112 SER B C 1
ATOM 2169 O O . SER B 1 112 ? 6.012 23.328 5.5 1 92.56 112 SER B O 1
ATOM 2171 N N . ARG B 1 113 ? 7.805 22.125 6.113 1 93.25 113 ARG B N 1
ATOM 2172 C CA . ARG B 1 113 ? 7.945 21.484 4.812 1 93.25 113 ARG B CA 1
ATOM 2173 C C . ARG B 1 113 ? 6.742 20.594 4.504 1 93.25 113 ARG B C 1
ATOM 2175 O O . ARG B 1 113 ? 6.402 20.391 3.338 1 93.25 113 ARG B O 1
ATOM 2182 N N . LEU B 1 114 ? 6.078 20.094 5.52 1 91.06 114 LEU B N 1
ATOM 2183 C CA . LEU B 1 114 ? 4.91 19.234 5.359 1 91.06 114 LEU B CA 1
ATOM 2184 C C . LEU B 1 114 ? 3.738 20.016 4.773 1 91.06 114 LEU B C 1
ATOM 2186 O O . LEU B 1 114 ? 2.893 19.453 4.078 1 91.06 114 LEU B O 1
ATOM 2190 N N . GLN B 1 115 ? 3.783 21.297 4.996 1 89.81 115 GLN B N 1
ATOM 2191 C CA . GLN B 1 115 ? 2.648 22.125 4.586 1 89.81 115 GLN B CA 1
ATOM 2192 C C . GLN B 1 115 ? 2.971 22.922 3.324 1 89.81 115 GLN B C 1
ATOM 2194 O O . GLN B 1 115 ? 2.066 23.422 2.65 1 89.81 115 GLN B O 1
ATOM 2199 N N . GLU B 1 116 ? 4.211 23.062 3.031 1 93.88 116 GLU B N 1
ATOM 2200 C CA . GLU B 1 116 ? 4.641 23.844 1.878 1 93.88 116 GLU B CA 1
ATOM 2201 C C . GLU B 1 116 ? 4.191 23.203 0.571 1 93.88 116 GLU B C 1
ATOM 2203 O O . GLU B 1 116 ? 4.234 21.984 0.431 1 93.88 116 GLU B O 1
ATOM 2208 N N . GLN B 1 117 ? 3.869 24.078 -0.336 1 94.19 117 GLN B N 1
ATOM 2209 C CA . GLN B 1 117 ? 3.434 23.594 -1.646 1 94.19 117 GLN B CA 1
ATOM 2210 C C . GLN B 1 117 ? 4.602 23.031 -2.441 1 94.19 117 GLN B C 1
ATOM 2212 O O . GLN B 1 117 ? 5.719 23.547 -2.371 1 94.19 117 GLN B O 1
ATOM 2217 N N . THR B 1 118 ? 4.316 22.016 -3.174 1 95.94 118 THR B N 1
ATOM 2218 C CA . THR B 1 118 ? 5.242 21.375 -4.102 1 95.94 118 THR B CA 1
ATOM 2219 C C . THR B 1 118 ? 4.484 20.719 -5.25 1 95.94 118 THR B C 1
ATOM 2221 O O . THR B 1 118 ? 3.32 21.047 -5.5 1 95.94 118 THR B O 1
ATOM 2224 N N . GLU B 1 119 ? 5.227 19.828 -6.02 1 95.19 119 GLU B N 1
ATOM 2225 C CA . GLU B 1 119 ? 4.621 19.188 -7.184 1 95.19 119 GLU B CA 1
ATOM 2226 C C . GLU B 1 119 ? 4.801 17.672 -7.141 1 95.19 119 GLU B C 1
ATOM 2228 O O . GLU B 1 119 ? 5.852 17.172 -6.727 1 95.19 119 GLU B O 1
ATOM 2233 N N . LEU B 1 120 ? 3.75 17.016 -7.539 1 94.44 120 LEU B N 1
ATOM 2234 C CA . LEU B 1 120 ? 3.736 15.555 -7.68 1 94.44 120 LEU B CA 1
ATOM 2235 C C . LEU B 1 120 ? 2.984 15.141 -8.938 1 94.44 120 LEU B C 1
ATOM 2237 O O . LEU B 1 120 ? 1.78 15.383 -9.055 1 94.44 120 LEU B O 1
ATOM 2241 N N . TYR B 1 121 ? 3.703 14.531 -9.859 1 93.12 121 TYR B N 1
ATOM 2242 C CA . TYR B 1 121 ? 3.117 14.07 -11.117 1 93.12 121 TYR B CA 1
ATOM 2243 C C . TYR B 1 121 ? 2.385 15.211 -11.82 1 93.12 121 TYR B C 1
ATOM 2245 O O . TYR B 1 121 ? 1.271 15.023 -12.312 1 93.12 121 TYR B O 1
ATOM 2253 N N . GLY B 1 122 ? 2.936 16.359 -11.75 1 92.12 122 GLY B N 1
ATOM 2254 C CA . GLY B 1 122 ? 2.398 17.516 -12.453 1 92.12 122 GLY B CA 1
ATOM 2255 C C . GLY B 1 122 ? 1.269 18.203 -11.711 1 92.12 122 GLY B C 1
ATOM 2256 O O . GLY B 1 122 ? 0.678 19.156 -12.211 1 92.12 122 GLY B O 1
ATOM 2257 N N . ARG B 1 123 ? 0.943 17.781 -10.523 1 91.38 123 ARG B N 1
ATOM 2258 C CA . ARG B 1 123 ? -0.103 18.375 -9.703 1 91.38 123 ARG B CA 1
ATOM 2259 C C . ARG B 1 123 ? 0.496 19.156 -8.539 1 91.38 123 ARG B C 1
ATOM 2261 O O . ARG B 1 123 ? 1.506 18.734 -7.965 1 91.38 123 ARG B O 1
ATOM 2268 N N . THR B 1 124 ? -0.208 20.172 -8.18 1 93.94 124 THR B N 1
ATOM 2269 C CA . THR B 1 124 ? 0.188 20.938 -6.996 1 93.94 124 THR B CA 1
ATOM 2270 C C . THR B 1 124 ? -0.338 20.266 -5.727 1 93.94 124 THR B C 1
ATOM 2272 O O . THR B 1 124 ? -1.547 20.078 -5.57 1 93.94 124 THR B O 1
ATOM 2275 N N . VAL B 1 125 ? 0.614 19.922 -4.867 1 92.5 125 VAL B N 1
ATOM 2276 C CA . VAL B 1 125 ? 0.294 19.297 -3.586 1 92.5 125 VAL B CA 1
ATOM 2277 C C . VAL B 1 125 ? 1.196 19.875 -2.494 1 92.5 125 VAL B C 1
ATOM 2279 O O . VAL B 1 125 ? 1.965 20.812 -2.742 1 92.5 125 VAL B O 1
ATOM 2282 N N . ASN B 1 126 ? 1.082 19.359 -1.269 1 92.38 126 ASN B N 1
ATOM 2283 C CA . ASN B 1 126 ? 2.023 19.75 -0.224 1 92.38 126 ASN B CA 1
ATOM 2284 C C . ASN B 1 126 ? 2.916 18.594 0.191 1 92.38 126 ASN B C 1
ATOM 2286 O O . ASN B 1 126 ? 2.789 17.484 -0.34 1 92.38 126 ASN B O 1
ATOM 2290 N N . GLY B 1 127 ? 3.838 18.828 1.071 1 94.25 127 GLY B N 1
ATOM 2291 C CA . GLY B 1 127 ? 4.797 17.812 1.49 1 94.25 127 GLY B CA 1
ATOM 2292 C C . GLY B 1 127 ? 4.148 16.578 2.094 1 94.25 127 GLY B C 1
ATOM 2293 O O . GLY B 1 127 ? 4.621 15.461 1.89 1 94.25 127 GLY B O 1
ATOM 2294 N N . ARG B 1 128 ? 3.031 16.734 2.805 1 93.06 128 ARG B N 1
ATOM 2295 C CA . ARG B 1 128 ? 2.312 15.602 3.389 1 93.06 128 ARG B CA 1
ATOM 2296 C C . ARG B 1 128 ? 1.812 14.648 2.307 1 93.06 128 ARG B C 1
ATOM 2298 O O . ARG B 1 128 ? 1.922 13.43 2.443 1 93.06 128 ARG B O 1
ATOM 2305 N N . ALA B 1 129 ? 1.317 15.281 1.293 1 93.38 129 ALA B N 1
ATOM 2306 C CA . ALA B 1 129 ? 0.787 14.477 0.191 1 93.38 129 ALA B CA 1
ATOM 2307 C C . ALA B 1 129 ? 1.888 13.648 -0.463 1 93.38 129 ALA B C 1
ATOM 2309 O O . ALA B 1 129 ? 1.656 12.508 -0.86 1 93.38 129 ALA B O 1
ATOM 2310 N N . VAL B 1 130 ? 3.045 14.195 -0.594 1 96.5 130 VAL B N 1
ATOM 2311 C CA . VAL B 1 130 ? 4.18 13.5 -1.189 1 96.5 130 VAL B CA 1
ATOM 2312 C C . VAL B 1 130 ? 4.559 12.297 -0.322 1 96.5 130 VAL B C 1
ATOM 2314 O O . VAL B 1 130 ? 4.77 11.195 -0.833 1 96.5 130 VAL B O 1
ATOM 2317 N N . LEU B 1 131 ? 4.59 12.508 0.981 1 96.69 131 LEU B N 1
ATOM 2318 C CA . LEU B 1 131 ? 4.953 11.43 1.888 1 96.69 131 LEU B CA 1
ATOM 2319 C C . LEU B 1 131 ? 3.869 10.352 1.909 1 96.69 131 LEU B C 1
ATOM 2321 O O . LEU B 1 131 ? 4.172 9.164 2.035 1 96.69 131 LEU B O 1
ATOM 2325 N N . MET B 1 132 ? 2.639 10.727 1.772 1 94.69 132 MET B N 1
ATOM 2326 C CA . MET B 1 132 ? 1.559 9.75 1.658 1 94.69 132 MET B CA 1
ATOM 2327 C C . MET B 1 132 ? 1.704 8.93 0.384 1 94.69 132 MET B C 1
ATOM 2329 O O . MET B 1 132 ? 1.48 7.715 0.396 1 94.69 132 MET B O 1
ATOM 2333 N N . GLN B 1 133 ? 2.082 9.594 -0.692 1 96.75 133 GLN B N 1
ATOM 2334 C CA . GLN B 1 133 ? 2.336 8.867 -1.936 1 96.75 133 GLN B CA 1
ATOM 2335 C C . GLN B 1 133 ? 3.463 7.855 -1.763 1 96.75 133 GLN B C 1
ATOM 2337 O O . GLN B 1 133 ? 3.377 6.734 -2.264 1 96.75 133 GLN B O 1
ATOM 2342 N N . LEU B 1 134 ? 4.461 8.273 -1.094 1 98.38 134 LEU B N 1
ATOM 2343 C CA . LEU B 1 134 ? 5.598 7.395 -0.868 1 98.38 134 LEU B CA 1
ATOM 2344 C C . LEU B 1 134 ? 5.172 6.137 -0.119 1 98.38 134 LEU B C 1
ATOM 2346 O O . LEU B 1 134 ? 5.512 5.02 -0.524 1 98.38 134 LEU B O 1
ATOM 2350 N N . ILE B 1 135 ? 4.344 6.285 0.921 1 97.19 135 ILE B N 1
ATOM 2351 C CA . ILE B 1 135 ? 3.922 5.148 1.729 1 97.19 135 ILE B CA 1
ATOM 2352 C C . ILE B 1 135 ? 2.99 4.254 0.915 1 97.19 135 ILE B C 1
ATOM 2354 O O . ILE B 1 135 ? 3.061 3.027 1.005 1 97.19 135 ILE B O 1
ATOM 2358 N N . THR B 1 136 ? 2.129 4.875 0.138 1 97.06 136 THR B N 1
ATOM 2359 C CA . THR B 1 136 ? 1.192 4.117 -0.686 1 97.06 136 THR B CA 1
ATOM 2360 C C . THR B 1 136 ? 1.937 3.295 -1.735 1 97.06 136 THR B C 1
ATOM 2362 O O . THR B 1 136 ? 1.682 2.1 -1.891 1 97.06 136 THR B O 1
ATOM 2365 N N . HIS B 1 137 ? 2.852 3.934 -2.43 1 98.44 137 HIS B N 1
ATOM 2366 C CA . HIS B 1 137 ? 3.68 3.27 -3.432 1 98.44 137 HIS B CA 1
ATOM 2367 C C . HIS B 1 137 ? 4.457 2.107 -2.822 1 98.44 137 HIS B C 1
ATOM 2369 O O . HIS B 1 137 ? 4.438 0.995 -3.354 1 98.44 137 HIS B O 1
ATOM 2375 N N . LYS B 1 138 ? 5.113 2.412 -1.724 1 98.62 138 LYS B N 1
ATOM 2376 C CA . LYS B 1 138 ? 5.918 1.391 -1.061 1 98.62 138 LYS B CA 1
ATOM 2377 C C . LYS B 1 138 ? 5.059 0.213 -0.616 1 98.62 138 LYS B C 1
ATOM 2379 O O . LYS B 1 138 ? 5.414 -0.945 -0.84 1 98.62 138 LYS B O 1
ATOM 2384 N N . SER B 1 139 ? 3.91 0.494 0.007 1 98.31 139 SER B N 1
ATOM 2385 C CA . SER B 1 139 ? 3.035 -0.56 0.509 1 98.31 139 SER B CA 1
ATOM 2386 C C . SER B 1 139 ? 2.547 -1.458 -0.623 1 98.31 139 SER B C 1
ATOM 2388 O O . SER B 1 139 ? 2.459 -2.678 -0.461 1 98.31 139 SER B O 1
ATOM 2390 N N . GLU B 1 140 ? 2.217 -0.868 -1.783 1 98.62 140 GLU B N 1
ATOM 2391 C CA . GLU B 1 140 ? 1.803 -1.67 -2.93 1 98.62 140 GLU B CA 1
ATOM 2392 C C . GLU B 1 140 ? 2.895 -2.652 -3.342 1 98.62 140 GLU B C 1
ATOM 2394 O O . GLU B 1 140 ? 2.631 -3.844 -3.518 1 98.62 140 GLU B O 1
ATOM 2399 N N . HIS B 1 141 ? 4.102 -2.199 -3.434 1 98.88 141 HIS B N 1
ATOM 2400 C CA . HIS B 1 141 ? 5.172 -3.059 -3.928 1 98.88 141 HIS B CA 1
ATOM 2401 C C . HIS B 1 141 ? 5.691 -3.979 -2.828 1 98.88 141 HIS B C 1
ATOM 2403 O O . HIS B 1 141 ? 6.273 -5.027 -3.113 1 98.88 141 HIS B O 1
ATOM 2409 N N . VAL B 1 142 ? 5.445 -3.615 -1.53 1 98.81 142 VAL B N 1
ATOM 2410 C CA . VAL B 1 142 ? 5.668 -4.574 -0.453 1 98.81 142 VAL B CA 1
ATOM 2411 C C . VAL B 1 142 ? 4.707 -5.75 -0.602 1 98.81 142 VAL B C 1
ATOM 2413 O O . VAL B 1 142 ? 5.113 -6.91 -0.498 1 98.81 142 VAL B O 1
ATOM 2416 N N . GLY B 1 143 ? 3.422 -5.457 -0.849 1 98.75 143 GLY B N 1
ATOM 2417 C CA . GLY B 1 143 ? 2.471 -6.523 -1.124 1 98.75 143 GLY B CA 1
ATOM 2418 C C . GLY B 1 143 ? 2.877 -7.395 -2.297 1 98.75 143 GLY B C 1
ATOM 2419 O O . GLY B 1 143 ? 2.736 -8.617 -2.244 1 98.75 143 GLY B O 1
ATOM 2420 N N . GLN B 1 144 ? 3.375 -6.777 -3.332 1 98.81 144 GLN B N 1
ATOM 2421 C CA . GLN B 1 144 ? 3.883 -7.488 -4.5 1 98.81 144 GLN B CA 1
ATOM 2422 C C . GLN B 1 144 ? 5.039 -8.406 -4.125 1 98.81 144 GLN B C 1
ATOM 2424 O O . GLN B 1 144 ? 5.062 -9.578 -4.516 1 98.81 144 GLN B O 1
ATOM 2429 N N . ALA B 1 145 ? 5.938 -7.883 -3.35 1 98.88 145 ALA B N 1
ATOM 2430 C CA . ALA B 1 145 ? 7.113 -8.648 -2.93 1 98.88 145 ALA B CA 1
ATOM 2431 C C . ALA B 1 145 ? 6.711 -9.836 -2.066 1 98.88 145 ALA B C 1
ATOM 2433 O O . ALA B 1 145 ? 7.262 -10.938 -2.215 1 98.88 145 ALA B O 1
ATOM 2434 N N . ILE B 1 146 ? 5.785 -9.648 -1.192 1 98.75 146 ILE B N 1
ATOM 2435 C CA . ILE B 1 146 ? 5.301 -10.719 -0.329 1 98.75 146 ILE B CA 1
ATOM 2436 C C . ILE B 1 146 ? 4.668 -11.82 -1.179 1 98.75 146 ILE B C 1
ATOM 2438 O O . ILE B 1 146 ? 4.938 -13 -0.974 1 98.75 146 ILE B O 1
ATOM 2442 N N . ALA B 1 147 ? 3.838 -11.438 -2.127 1 98.75 147 ALA B N 1
ATOM 2443 C CA . ALA B 1 147 ? 3.205 -12.406 -3.018 1 98.75 147 ALA B CA 1
ATOM 2444 C C . ALA B 1 147 ? 4.25 -13.211 -3.785 1 98.75 147 ALA B C 1
ATOM 2446 O O . ALA B 1 147 ? 4.152 -14.43 -3.887 1 98.75 147 ALA B O 1
ATOM 2447 N N . TYR B 1 148 ? 5.32 -12.508 -4.352 1 98.81 148 TYR B N 1
ATOM 2448 C CA . TYR B 1 148 ? 6.395 -13.188 -5.059 1 98.81 148 TYR B CA 1
ATOM 2449 C C . TYR B 1 148 ? 7.09 -14.203 -4.156 1 98.81 148 TYR B C 1
ATOM 2451 O O . TYR B 1 148 ? 7.383 -15.32 -4.578 1 98.81 148 TYR B O 1
ATOM 2459 N N . ALA B 1 149 ? 7.367 -13.773 -2.932 1 98.69 149 ALA B N 1
ATOM 2460 C CA . ALA B 1 149 ? 8.023 -14.672 -1.983 1 98.69 149 ALA B CA 1
ATOM 2461 C C . ALA B 1 149 ? 7.195 -15.93 -1.749 1 98.69 149 ALA B C 1
ATOM 2463 O O . ALA B 1 149 ? 7.711 -17.047 -1.84 1 98.69 149 ALA B O 1
ATOM 2464 N N . ARG B 1 150 ? 5.926 -15.766 -1.54 1 98.5 150 ARG B N 1
ATOM 2465 C CA . ARG B 1 150 ? 5.043 -16.891 -1.256 1 98.5 150 ARG B CA 1
ATOM 2466 C C . ARG B 1 150 ? 4.961 -17.844 -2.449 1 98.5 150 ARG B C 1
ATOM 2468 O O . ARG B 1 150 ? 5.023 -19.062 -2.287 1 98.5 150 ARG B O 1
ATOM 2475 N N . VAL B 1 151 ? 4.863 -17.281 -3.643 1 98.31 151 VAL B N 1
ATOM 2476 C CA . VAL B 1 151 ? 4.797 -18.078 -4.863 1 98.31 151 VAL B CA 1
ATOM 2477 C C . VAL B 1 151 ? 6.078 -18.891 -5.016 1 98.31 151 VAL B C 1
ATOM 2479 O O . VAL B 1 151 ? 6.055 -20.016 -5.527 1 98.31 151 VAL B O 1
ATOM 2482 N N . ASN B 1 152 ? 7.16 -18.344 -4.535 1 98.12 152 ASN B N 1
ATOM 2483 C CA . ASN B 1 152 ? 8.453 -19.016 -4.641 1 98.12 152 ASN B CA 1
ATOM 2484 C C . ASN B 1 152 ? 8.781 -19.812 -3.389 1 98.12 152 ASN B C 1
ATOM 2486 O O . ASN B 1 152 ? 9.93 -20.203 -3.174 1 98.12 152 ASN B O 1
ATOM 2490 N N . GLY B 1 153 ? 7.812 -19.984 -2.506 1 96.88 153 GLY B N 1
ATOM 2491 C CA . GLY B 1 153 ? 7.949 -20.859 -1.354 1 96.88 153 GLY B CA 1
ATOM 2492 C C . GLY B 1 153 ? 8.703 -20.219 -0.203 1 96.88 153 GLY B C 1
ATOM 2493 O O . GLY B 1 153 ? 9.219 -20.906 0.67 1 96.88 153 GLY B O 1
ATOM 2494 N N . VAL B 1 154 ? 8.867 -18.922 -0.276 1 97.62 154 VAL B N 1
ATOM 2495 C CA . VAL B 1 154 ? 9.555 -18.188 0.79 1 97.62 154 VAL B CA 1
ATOM 2496 C C . VAL B 1 154 ? 8.523 -17.578 1.735 1 97.62 154 VAL B C 1
ATOM 2498 O O . VAL B 1 154 ? 7.648 -16.812 1.305 1 97.62 154 VAL B O 1
ATOM 2501 N N . VAL B 1 155 ? 8.602 -17.891 3.033 1 96.25 155 VAL B N 1
ATOM 2502 C CA . VAL B 1 155 ? 7.727 -17.344 4.059 1 96.25 155 VAL B CA 1
ATOM 2503 C C . VAL B 1 155 ? 8.312 -16.031 4.594 1 96.25 155 VAL B C 1
ATOM 2505 O O . VAL B 1 155 ? 9.484 -15.992 4.984 1 96.25 155 VAL B O 1
ATOM 2508 N N . PRO B 1 156 ? 7.531 -15 4.52 1 96.5 156 PRO B N 1
ATOM 2509 C CA . PRO B 1 156 ? 8.055 -13.773 5.121 1 96.5 156 PRO B CA 1
ATOM 2510 C C . PRO B 1 156 ? 8.508 -13.969 6.562 1 96.5 156 PRO B C 1
ATOM 2512 O O . PRO B 1 156 ? 7.801 -14.594 7.359 1 96.5 156 PRO B O 1
ATOM 2515 N N . PRO B 1 157 ? 9.594 -13.359 6.977 1 96.31 157 PRO B N 1
ATOM 2516 C CA . PRO B 1 157 ? 10.203 -13.641 8.281 1 96.31 157 PRO B CA 1
ATOM 2517 C C . PRO B 1 157 ? 9.32 -13.219 9.445 1 96.31 157 PRO B C 1
ATOM 2519 O O . PRO B 1 157 ? 9.414 -13.789 10.539 1 96.31 157 PRO B O 1
ATOM 2522 N N . TRP B 1 158 ? 8.492 -12.227 9.32 1 92.06 158 TRP B N 1
ATOM 2523 C CA . TRP B 1 158 ? 7.672 -11.727 10.414 1 92.06 158 TRP B CA 1
ATOM 2524 C C . TRP B 1 158 ? 6.418 -12.57 10.594 1 92.06 158 TRP B C 1
ATOM 2526 O O . TRP B 1 158 ? 5.66 -12.383 11.547 1 92.06 158 TRP B O 1
ATOM 2536 N N . SER B 1 159 ? 6.117 -13.445 9.68 1 82.12 159 SER B N 1
ATOM 2537 C CA . SER B 1 159 ? 4.93 -14.297 9.758 1 82.12 159 SER B CA 1
ATOM 2538 C C . SER B 1 159 ? 5.281 -15.695 10.242 1 82.12 159 SER B C 1
ATOM 2540 O O . SER B 1 159 ? 4.445 -16.594 10.203 1 82.12 159 SER B O 1
ATOM 2542 N N . GLU B 1 160 ? 6.508 -16.016 10.586 1 69.75 160 GLU B N 1
ATOM 2543 C CA . GLU B 1 160 ? 6.941 -17.328 11.062 1 69.75 160 GLU B CA 1
ATOM 2544 C C . GLU B 1 160 ? 6.504 -17.562 12.5 1 69.75 160 GLU B C 1
ATOM 2546 O O . GLU B 1 160 ? 6.391 -16.625 13.289 1 69.75 160 GLU B O 1
#